Protein AF-A0A3M7M7K0-F1 (afdb_monomer_lite)

Sequence (323 aa):
MNGPATVTSNPQLGWGTDKNYADLLAGLVNKTGDDVTWTEGSSSTSDGGFMNGTGFETANVANTPLPNMDGRYAIDVRIGRLPTHVGTFRGKRLYNRIYNMLKDCCIAKHDPSIPGYCEKTRPECKKQCDLENVVYSNGHTTYRSDSVTSLYVHYSYFNDQFYPGIQDLGFQMVAKIYQAMADSDENCFYWDFPGTRRTYICYVASRVEIAFATNGGPIAGVLNVELIWNKKTMPNTWNCEKTQASIDGMMWGNRYRFAEVMRWPKDKILPFTFCTDPPCFQQRLKIEEPWYEGKGCKRLDWPNGCGPNSESYNPGYNCPPVA

Foldseek 3Di:
DDDDDDDDDDDDPDPDPDDDPVVVVVVLCVLLDPDPPPDPPPPDDDDDDDDPDPDDDPPCPDPDDDPPDPAFFEKEKEFEPDKDWQAQQARPRQLVQQLVCLCVPQQQPPDPVFRRWEAPVDPSQPGKDWPAQRWDDPVPLAIDRRKIKIKHWHTWHAQCVLQPCVSSVQSSLVSVLQNLQFSDPLLWDWDDRHPDDTGIIGMGGQKIKIWTGQPDFFTRIMTIMGIHIPDDDDPPSGDQVVSQLSSQVVVLVCLVVVCVRVVDDSLRHAYAYDYDHPQQSVFPHDRRDHGDGGPPDDDDPWHVQQDPPRPDPDVSTRGDPDD

Radius of gyration: 23.28 Å; chains: 1; bounding box: 52×43×102 Å

Secondary structure (DSSP, 8-state):
---PPPP---------S---HHHHHHHHHHHS-S------------------------------PPTT--S-EEEEEEEESSEEE-TT--HHHHHHHHHHHHHHTTTTTS-SSSTT-EETTSGGGG--EEEEEEEEE-SSS-EEEEEEEEEEEEEEEE-TTTSTTHHHHHHHHHHHHHHHHHHSTTSEEEE--TTS--EEEEEEESEEEEEE-SSSSS--EEEEEEEEESS-PPTTS--HHHHHHHHHHHHHHTHHHHHHHHT--GGGEEEEEEEE-GGGG-----TTSPP-PPTT----SS-TT-STT-S---TTS-PPPP-

Structure (mmCIF, N/CA/C/O backbone):
data_AF-A0A3M7M7K0-F1
#
_entry.id   AF-A0A3M7M7K0-F1
#
loop_
_atom_site.group_PDB
_atom_site.id
_atom_site.type_symbol
_atom_site.label_atom_id
_atom_site.label_alt_id
_atom_site.label_comp_id
_atom_site.label_asym_id
_atom_site.label_entity_id
_atom_site.label_seq_id
_atom_site.pdbx_PDB_ins_code
_atom_site.Cartn_x
_atom_site.Cartn_y
_atom_site.Cartn_z
_atom_site.occupancy
_atom_site.B_iso_or_equiv
_atom_site.auth_seq_id
_atom_site.auth_comp_id
_atom_site.auth_asym_id
_atom_site.auth_atom_id
_atom_site.pdbx_PDB_model_num
ATOM 1 N N . MET A 1 1 ? -24.675 -12.323 -62.269 1.00 34.03 1 MET A N 1
ATOM 2 C CA . MET A 1 1 ? -24.572 -13.727 -61.816 1.00 34.03 1 MET A CA 1
ATOM 3 C C . MET A 1 1 ? -23.672 -13.714 -60.588 1.00 34.03 1 MET A C 1
ATOM 5 O O . MET A 1 1 ? -22.514 -13.358 -60.727 1.00 34.03 1 MET A O 1
ATOM 9 N N . ASN A 1 2 ? -24.292 -13.605 -59.407 1.00 31.25 2 ASN A N 1
ATOM 10 C CA . ASN A 1 2 ? -24.474 -14.682 -58.407 1.00 31.25 2 ASN A CA 1
ATOM 11 C C . ASN A 1 2 ? -23.139 -15.018 -57.724 1.00 31.25 2 ASN A C 1
ATOM 13 O O . ASN A 1 2 ? -22.253 -15.523 -58.392 1.00 31.25 2 ASN A O 1
ATOM 17 N N . GLY A 1 3 ? -22.904 -14.801 -56.432 1.00 30.05 3 GLY A N 1
ATOM 18 C CA . GLY A 1 3 ? -23.730 -14.404 -55.288 1.00 30.05 3 GLY A CA 1
ATOM 19 C C . GLY A 1 3 ? -22.848 -14.498 -54.019 1.00 30.05 3 GLY A C 1
ATOM 20 O O . GLY A 1 3 ? -21.723 -14.992 -54.111 1.00 30.05 3 GLY A O 1
ATOM 21 N N . PRO A 1 4 ? -23.302 -13.999 -52.858 1.00 32.78 4 PRO A N 1
ATOM 22 C CA . PRO A 1 4 ? -22.493 -13.886 -51.643 1.00 32.78 4 PRO A CA 1
ATOM 23 C C . PRO A 1 4 ? -22.404 -15.220 -50.888 1.00 32.78 4 PRO A C 1
ATOM 25 O O . PRO A 1 4 ? -23.372 -15.980 -50.847 1.00 32.78 4 PRO A O 1
ATOM 28 N N . ALA A 1 5 ? -21.262 -15.488 -50.250 1.00 30.89 5 ALA A N 1
ATOM 29 C CA . ALA A 1 5 ? -21.116 -16.640 -49.366 1.00 30.89 5 ALA A CA 1
ATOM 30 C C . ALA A 1 5 ? -21.802 -16.375 -48.019 1.00 30.89 5 ALA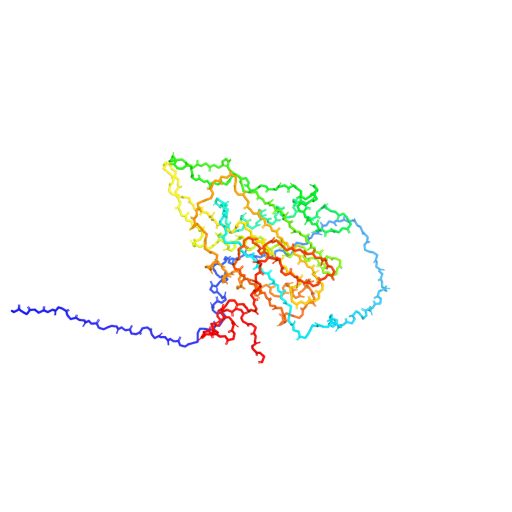 A C 1
ATOM 32 O O . ALA A 1 5 ? -21.613 -15.344 -47.374 1.00 30.89 5 ALA A O 1
ATOM 33 N N . THR A 1 6 ? -22.645 -17.333 -47.664 1.00 27.89 6 THR A N 1
ATOM 34 C CA . THR A 1 6 ? -23.621 -17.336 -46.584 1.00 27.89 6 THR A CA 1
ATOM 35 C C . THR A 1 6 ? -22.989 -17.679 -45.237 1.00 27.89 6 THR A C 1
ATOM 37 O O . THR A 1 6 ? -22.031 -18.441 -45.142 1.00 27.89 6 THR A O 1
ATOM 40 N N . VAL A 1 7 ? -23.606 -17.122 -44.198 1.00 24.91 7 VAL A N 1
ATOM 41 C CA . VAL A 1 7 ? -23.485 -17.462 -42.780 1.00 24.91 7 VAL A CA 1
ATOM 42 C C . VAL A 1 7 ? -23.742 -18.954 -42.545 1.00 24.91 7 VAL A C 1
ATOM 44 O O . VAL A 1 7 ? -24.750 -19.482 -43.009 1.00 24.91 7 VAL A O 1
ATOM 47 N N . THR A 1 8 ? -22.916 -19.590 -41.714 1.00 26.80 8 THR A N 1
ATOM 48 C CA . THR A 1 8 ? -23.339 -20.747 -40.915 1.00 26.80 8 THR A CA 1
ATOM 49 C C . THR A 1 8 ? -23.161 -20.443 -39.435 1.00 26.80 8 THR A C 1
ATOM 51 O O . THR A 1 8 ? -22.129 -19.953 -38.984 1.00 26.80 8 THR A O 1
ATOM 54 N N . SER A 1 9 ? -24.245 -20.697 -38.721 1.00 26.30 9 SER A N 1
ATOM 55 C CA . SER A 1 9 ? -24.565 -20.390 -37.338 1.00 26.30 9 SER A CA 1
ATOM 56 C C . SER A 1 9 ? -23.694 -21.089 -36.290 1.00 26.30 9 SER A C 1
ATOM 58 O O . SER A 1 9 ? -23.444 -22.288 -36.364 1.00 26.30 9 SER A O 1
ATOM 60 N N . ASN A 1 10 ? -23.342 -20.303 -35.274 1.00 26.97 10 ASN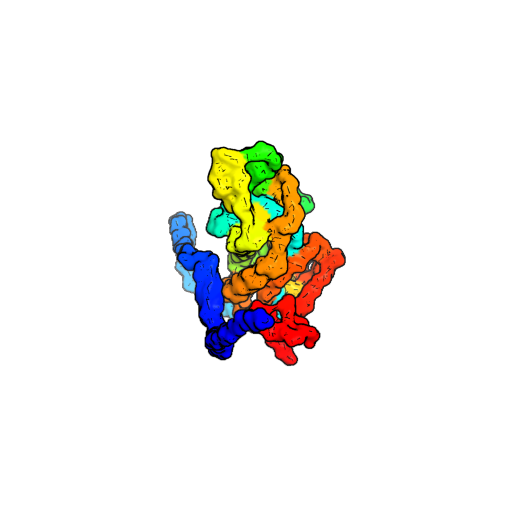 A N 1
ATOM 61 C CA . ASN A 1 10 ? -23.263 -20.604 -33.840 1.00 26.97 10 ASN A CA 1
ATOM 62 C C . ASN A 1 10 ? -23.658 -22.032 -33.388 1.00 26.97 10 ASN A C 1
ATOM 64 O O . ASN A 1 10 ? -24.792 -22.450 -33.629 1.00 26.97 10 ASN A O 1
ATOM 68 N N . PRO A 1 11 ? -22.851 -22.676 -32.532 1.00 26.55 11 PRO A N 1
ATOM 69 C CA . PRO A 1 11 ? -23.356 -23.381 -31.373 1.00 26.55 11 PRO A CA 1
ATOM 70 C C . PRO A 1 11 ? -23.199 -22.479 -30.146 1.00 26.55 11 PRO A C 1
ATOM 72 O O . PRO A 1 11 ? -22.096 -22.140 -29.720 1.00 26.55 11 PRO A O 1
ATOM 75 N N . GLN A 1 12 ? -24.348 -22.105 -29.589 1.00 26.09 12 GLN A N 1
ATOM 76 C CA . GLN A 1 12 ? -24.491 -21.574 -28.242 1.00 26.09 12 GLN A CA 1
ATOM 77 C C . GLN A 1 12 ? -23.603 -22.360 -27.263 1.00 26.09 12 GLN A C 1
ATOM 79 O O . GLN A 1 12 ? -23.906 -23.504 -26.930 1.00 26.09 12 GLN A O 1
ATOM 84 N N . LEU A 1 13 ? -22.548 -21.734 -26.741 1.00 26.47 13 LEU A N 1
ATOM 85 C CA . LEU A 1 13 ? -22.062 -22.077 -25.409 1.00 26.47 13 LEU A CA 1
ATOM 86 C C . LEU A 1 13 ? -22.909 -21.272 -24.439 1.00 26.47 13 LEU A C 1
ATOM 88 O O . LEU A 1 13 ? -22.737 -20.065 -24.260 1.00 26.47 13 LEU A O 1
ATOM 92 N N . GLY A 1 14 ? -23.924 -21.975 -23.941 1.00 23.70 14 GLY A N 1
ATOM 93 C CA . GLY A 1 14 ? -24.926 -21.472 -23.031 1.00 23.70 14 GLY A CA 1
ATOM 94 C C . GLY A 1 14 ? -24.297 -20.715 -21.874 1.00 23.70 14 GLY A C 1
ATOM 95 O O . GLY A 1 14 ? -23.329 -21.148 -21.247 1.00 23.70 14 GLY A O 1
ATOM 96 N N . TRP A 1 15 ? -24.913 -19.578 -21.590 1.00 27.17 15 TRP A N 1
ATOM 97 C CA . TRP A 1 15 ? -24.848 -18.933 -20.298 1.00 27.17 15 TRP A CA 1
ATOM 98 C C . TRP A 1 15 ? -25.536 -19.874 -19.309 1.00 27.17 15 TRP A C 1
ATOM 100 O O . TRP A 1 15 ? -26.741 -19.808 -19.089 1.00 27.17 15 TRP A O 1
ATOM 110 N N . GLY A 1 16 ? -24.756 -20.832 -18.814 1.00 24.31 16 GLY A N 1
ATOM 111 C CA . GLY A 1 16 ? -25.108 -21.671 -17.686 1.00 24.31 16 GLY A CA 1
ATOM 112 C C . GLY A 1 16 ? -25.031 -20.832 -16.422 1.00 24.31 16 GLY A C 1
ATOM 113 O O . GLY A 1 16 ? -23.965 -20.345 -16.046 1.00 24.31 16 GLY A O 1
ATOM 114 N N . THR A 1 17 ? -26.201 -20.651 -15.832 1.00 31.12 17 THR A N 1
ATOM 115 C CA . THR A 1 17 ? -26.471 -20.277 -14.448 1.00 31.12 17 THR A CA 1
ATOM 116 C C . THR A 1 17 ? -25.525 -20.957 -13.451 1.00 31.12 17 THR A C 1
ATOM 118 O O . THR A 1 17 ? -25.124 -22.104 -13.639 1.00 31.12 17 THR A O 1
ATOM 121 N N . ASP A 1 18 ? -25.217 -20.226 -12.378 1.00 33.12 18 ASP A N 1
ATOM 122 C CA . ASP A 1 18 ? -24.610 -20.696 -11.127 1.00 33.12 18 ASP A CA 1
ATOM 123 C C . ASP A 1 18 ? -23.151 -21.174 -11.193 1.00 33.12 18 ASP A C 1
ATOM 125 O O . ASP A 1 18 ? -22.826 -22.335 -10.951 1.00 33.12 18 ASP A O 1
ATOM 129 N N . LYS A 1 19 ? -22.220 -20.231 -11.401 1.00 31.34 19 LYS A N 1
ATOM 130 C CA . LYS A 1 19 ? -20.852 -20.411 -10.893 1.00 31.34 19 LYS A CA 1
ATOM 131 C C . LYS A 1 19 ? -20.816 -20.019 -9.422 1.00 31.34 19 LYS A C 1
ATOM 133 O O . LYS A 1 19 ? -20.955 -18.851 -9.066 1.00 31.34 19 LYS A O 1
ATOM 138 N N . ASN A 1 20 ? -20.658 -21.036 -8.587 1.00 33.31 20 ASN A N 1
ATOM 139 C CA . ASN A 1 20 ? -20.575 -20.952 -7.141 1.00 33.31 20 ASN A CA 1
ATOM 140 C C . ASN A 1 20 ? -19.419 -20.016 -6.734 1.00 33.31 20 ASN A C 1
ATOM 142 O O . ASN A 1 20 ? -18.323 -20.093 -7.287 1.00 33.31 20 ASN A O 1
ATOM 146 N N . TYR A 1 21 ? -19.645 -19.142 -5.752 1.00 33.06 21 TYR A N 1
ATOM 147 C CA . TYR A 1 21 ? -18.664 -18.178 -5.221 1.00 33.06 21 TYR A CA 1
ATOM 148 C C . TYR A 1 21 ? -17.324 -18.840 -4.815 1.00 33.06 21 TYR A C 1
ATOM 150 O O . TYR A 1 21 ? -16.263 -18.219 -4.878 1.00 33.06 21 TYR A O 1
ATOM 158 N N . ALA A 1 22 ? -17.362 -20.134 -4.479 1.00 33.12 22 ALA A N 1
ATOM 159 C CA . ALA A 1 22 ? -16.192 -20.967 -4.214 1.00 33.12 22 ALA A CA 1
ATOM 160 C C . ALA A 1 22 ? -15.239 -21.116 -5.420 1.00 33.12 22 ALA A C 1
ATOM 162 O O . ALA A 1 22 ? -14.028 -21.087 -5.222 1.00 33.12 22 ALA A O 1
ATOM 163 N N . ASP A 1 23 ? -15.743 -21.192 -6.656 1.00 34.41 23 ASP A N 1
ATOM 164 C CA . ASP A 1 23 ? -14.908 -21.355 -7.860 1.00 34.41 23 ASP A CA 1
ATOM 165 C C . ASP A 1 23 ? -14.211 -20.049 -8.259 1.00 34.41 23 ASP A C 1
ATOM 167 O O . ASP A 1 23 ? -13.109 -20.053 -8.810 1.00 34.41 23 ASP A O 1
ATOM 171 N N . LEU A 1 24 ? -14.833 -18.910 -7.942 1.00 32.84 24 LEU A N 1
ATOM 172 C CA . LEU A 1 24 ? -14.263 -17.582 -8.170 1.00 32.84 24 LEU A CA 1
ATOM 173 C C . LEU A 1 24 ? -13.151 -17.291 -7.149 1.00 32.84 24 LEU A C 1
ATOM 175 O O . LEU A 1 24 ? -12.087 -16.801 -7.525 1.00 32.84 24 LEU A O 1
ATOM 179 N N . LEU A 1 25 ? -13.348 -17.697 -5.887 1.00 33.44 25 LEU A N 1
ATOM 180 C CA . LEU A 1 25 ? -12.294 -17.705 -4.870 1.00 33.44 25 LEU A CA 1
ATOM 181 C C . LEU A 1 25 ? -11.164 -18.683 -5.221 1.00 33.44 25 LEU A C 1
ATOM 183 O O . LEU A 1 25 ? -10.004 -18.300 -5.130 1.00 33.44 25 LEU A O 1
ATOM 187 N N . ALA A 1 26 ? -11.470 -19.895 -5.692 1.00 32.97 26 ALA A N 1
ATOM 188 C CA . ALA A 1 26 ? -10.462 -20.868 -6.122 1.00 32.97 26 ALA A CA 1
ATOM 189 C C . ALA A 1 26 ? -9.662 -20.388 -7.349 1.00 32.97 26 ALA A C 1
ATOM 191 O O . ALA A 1 26 ? -8.466 -20.659 -7.461 1.00 32.97 26 ALA A O 1
ATOM 192 N N . GLY A 1 27 ? -10.287 -19.631 -8.257 1.00 30.98 27 GLY A N 1
ATOM 193 C CA . GLY A 1 27 ? -9.612 -18.999 -9.394 1.00 30.98 27 GLY A CA 1
ATOM 194 C C . GLY A 1 27 ? -8.711 -17.818 -9.008 1.00 30.98 27 GLY A C 1
ATOM 195 O O . GLY A 1 27 ? -7.678 -17.607 -9.644 1.00 30.98 27 GLY A O 1
ATOM 196 N N . LEU A 1 28 ? -9.069 -17.066 -7.959 1.00 29.75 28 LEU A N 1
ATOM 197 C CA . LEU A 1 28 ? -8.243 -15.988 -7.399 1.00 29.75 28 LEU A CA 1
ATOM 198 C C . LEU A 1 28 ? -7.068 -16.533 -6.581 1.00 29.75 28 LEU A C 1
ATOM 200 O O . LEU A 1 28 ? -5.950 -16.062 -6.764 1.00 29.75 28 LEU A O 1
ATOM 204 N N . VAL A 1 29 ? -7.302 -17.567 -5.770 1.00 31.73 29 VAL A N 1
ATOM 205 C CA . VAL A 1 29 ? -6.276 -18.296 -5.005 1.00 31.73 29 VAL A CA 1
ATOM 206 C C . VAL A 1 29 ? -5.208 -18.879 -5.946 1.00 31.73 29 VAL A C 1
ATOM 208 O O . VAL A 1 29 ? -4.021 -18.596 -5.769 1.00 31.73 29 VAL A O 1
ATOM 211 N N . ASN A 1 30 ? -5.625 -19.508 -7.054 1.00 30.91 30 ASN A N 1
ATOM 212 C CA . ASN A 1 30 ? -4.712 -20.022 -8.085 1.00 30.91 30 ASN A CA 1
ATOM 213 C C . ASN A 1 30 ? -3.924 -18.932 -8.843 1.00 30.91 30 ASN A C 1
ATOM 215 O O . ASN A 1 30 ? -2.820 -19.197 -9.318 1.00 30.91 30 ASN A O 1
ATOM 219 N N . LYS A 1 31 ? -4.451 -17.703 -8.975 1.00 31.73 31 LYS A N 1
ATOM 220 C CA . LYS A 1 31 ? -3.731 -16.581 -9.617 1.00 31.73 31 LYS A CA 1
ATOM 221 C C . LYS A 1 31 ? -2.790 -15.839 -8.670 1.00 31.73 31 LYS A C 1
ATOM 223 O O . LYS A 1 31 ? -1.818 -15.253 -9.136 1.00 31.73 31 LYS A O 1
ATOM 228 N N . THR A 1 32 ? -3.034 -15.896 -7.362 1.00 33.91 32 THR A N 1
ATOM 229 C CA . THR A 1 32 ? -2.140 -15.328 -6.338 1.00 33.91 32 THR A CA 1
ATOM 230 C C . THR A 1 32 ? -0.996 -16.255 -5.918 1.00 33.91 32 THR A C 1
ATOM 232 O O . THR A 1 32 ? -0.203 -15.879 -5.057 1.00 33.91 32 THR A O 1
ATOM 235 N N . GLY A 1 33 ? -0.866 -17.423 -6.554 1.00 30.52 33 GLY A N 1
ATOM 236 C CA . GLY A 1 33 ? 0.154 -18.411 -6.230 1.00 30.52 33 GLY A CA 1
ATOM 237 C C . GLY A 1 33 ? -0.165 -19.127 -4.921 1.00 30.52 33 GLY A C 1
ATOM 238 O O . GLY A 1 33 ? 0.119 -18.623 -3.833 1.00 30.52 33 GLY A O 1
ATOM 239 N N . ASP A 1 34 ? -0.719 -20.329 -5.042 1.00 33.28 34 ASP A N 1
ATOM 240 C CA . ASP A 1 34 ? -0.741 -21.314 -3.965 1.00 33.28 34 ASP A CA 1
ATOM 241 C C . ASP A 1 34 ? 0.696 -21.712 -3.601 1.00 33.28 34 ASP A C 1
ATOM 243 O O . ASP A 1 34 ? 1.358 -22.452 -4.321 1.00 33.28 34 ASP A O 1
ATOM 247 N N . ASP A 1 35 ? 1.218 -21.064 -2.559 1.00 32.66 35 ASP A N 1
ATOM 248 C CA . ASP A 1 35 ? 1.940 -21.643 -1.413 1.00 32.66 35 ASP A CA 1
ATOM 249 C C . ASP A 1 35 ? 2.599 -20.497 -0.626 1.00 32.66 35 ASP A C 1
ATOM 251 O O . ASP A 1 35 ? 3.818 -20.289 -0.595 1.00 32.66 35 ASP A O 1
ATOM 255 N N . VAL A 1 36 ? 1.767 -19.712 0.062 1.00 34.69 36 VAL A N 1
ATOM 256 C CA . VAL A 1 36 ? 2.203 -19.103 1.322 1.00 34.69 36 VAL A CA 1
ATOM 257 C C . VAL A 1 36 ? 1.745 -20.047 2.422 1.00 34.69 36 VAL A C 1
ATOM 259 O O . VAL A 1 36 ? 0.765 -19.792 3.118 1.00 34.69 36 VAL A O 1
ATOM 262 N N . THR A 1 37 ? 2.459 -21.162 2.576 1.00 27.44 37 THR A N 1
ATOM 263 C CA . THR A 1 37 ? 2.486 -21.864 3.856 1.00 27.44 37 THR A CA 1
ATOM 264 C C . THR A 1 37 ? 3.019 -20.872 4.880 1.00 27.44 37 THR A C 1
ATOM 266 O O . THR A 1 37 ? 4.202 -20.518 4.878 1.00 27.44 37 THR A O 1
ATOM 269 N N . TRP A 1 38 ? 2.124 -20.368 5.721 1.00 32.44 38 TRP A N 1
ATOM 270 C CA . TRP A 1 38 ? 2.493 -19.677 6.940 1.00 32.44 38 TRP A CA 1
ATOM 271 C C . TRP A 1 38 ? 3.171 -20.712 7.832 1.00 32.44 38 TRP A C 1
ATOM 273 O O . TRP A 1 38 ? 2.505 -21.495 8.497 1.00 32.44 38 TRP A O 1
ATOM 283 N N . THR A 1 39 ? 4.501 -20.776 7.813 1.00 24.95 39 THR A N 1
ATOM 284 C CA . THR A 1 39 ? 5.214 -21.403 8.923 1.00 24.95 39 THR A CA 1
ATOM 285 C C . THR A 1 39 ? 4.915 -20.562 10.150 1.00 24.95 39 THR A C 1
ATOM 287 O O . THR A 1 39 ? 5.354 -19.411 10.222 1.00 24.95 39 THR A O 1
ATOM 290 N N . GLU A 1 40 ? 4.145 -21.126 11.080 1.00 29.19 40 GLU A N 1
ATOM 291 C CA . GLU A 1 40 ? 4.132 -20.708 12.475 1.00 29.19 40 GLU A CA 1
ATOM 292 C C . GLU A 1 40 ? 5.592 -20.635 12.923 1.00 29.19 40 GLU A C 1
ATOM 294 O O . GLU A 1 40 ? 6.271 -21.644 13.106 1.00 29.19 40 GLU A O 1
ATOM 299 N N . GLY A 1 41 ? 6.129 -19.419 12.974 1.00 24.73 41 GLY A N 1
ATOM 300 C CA . GLY A 1 41 ? 7.460 -19.183 13.489 1.00 24.73 41 GLY A CA 1
ATOM 301 C C . GLY A 1 41 ? 7.417 -19.413 14.987 1.00 24.73 41 GLY A C 1
ATOM 302 O O . GLY A 1 41 ? 7.167 -18.479 15.741 1.00 24.73 41 GLY A O 1
ATOM 303 N N . SER A 1 42 ? 7.669 -20.647 15.415 1.00 27.55 42 SER A N 1
ATOM 304 C CA . SER A 1 42 ? 8.115 -20.947 16.766 1.00 27.55 42 SER A CA 1
ATOM 305 C C . SER A 1 42 ? 9.456 -20.243 16.974 1.00 27.55 42 SER A C 1
ATOM 307 O O . SER A 1 42 ? 10.518 -20.789 16.669 1.00 27.55 42 SER A O 1
ATOM 309 N N . SER A 1 43 ? 9.428 -18.998 17.447 1.00 28.14 43 SER A N 1
ATOM 310 C CA . SER A 1 43 ? 10.622 -18.335 17.954 1.00 28.14 43 SER A CA 1
ATOM 311 C C . SER A 1 43 ? 10.960 -18.948 19.311 1.00 28.14 43 SER A C 1
ATOM 313 O O . SER A 1 43 ? 10.575 -18.439 20.362 1.00 28.14 43 SER A O 1
ATOM 315 N N . SER A 1 44 ? 11.670 -20.074 19.280 1.00 26.92 44 SER A N 1
ATOM 316 C CA . SER A 1 44 ? 12.482 -20.511 20.403 1.00 26.92 44 SER A CA 1
ATOM 317 C C . SER A 1 44 ? 13.681 -19.568 20.504 1.00 26.92 44 SER A C 1
ATOM 319 O O . SER A 1 44 ? 14.659 -19.705 19.770 1.00 26.92 44 SER A O 1
ATOM 321 N N . THR A 1 45 ? 13.614 -18.617 21.424 1.00 27.09 45 THR A N 1
ATOM 322 C CA . THR A 1 45 ? 14.816 -18.114 22.087 1.00 27.09 45 THR A CA 1
ATOM 323 C C . THR A 1 45 ? 14.635 -18.339 23.573 1.00 27.09 45 THR A C 1
ATOM 325 O O . THR A 1 45 ? 13.663 -17.892 24.179 1.00 27.09 45 THR A O 1
ATOM 328 N N . SER A 1 46 ? 15.553 -19.146 24.081 1.00 27.56 46 SER A N 1
ATOM 329 C CA . SER A 1 46 ? 15.731 -19.606 25.443 1.00 27.56 46 SER A CA 1
ATOM 330 C C . SER A 1 46 ? 15.993 -18.466 26.426 1.00 27.56 46 SER A C 1
ATOM 332 O O . SER A 1 46 ? 16.540 -17.427 26.065 1.00 27.56 46 SER A O 1
ATOM 334 N N . ASP A 1 47 ? 15.665 -18.772 27.680 1.00 26.98 47 ASP A N 1
ATOM 335 C CA . ASP A 1 47 ? 16.081 -18.116 28.920 1.00 26.98 47 ASP A CA 1
ATOM 336 C C . ASP A 1 47 ? 15.368 -16.814 29.302 1.00 26.98 47 ASP A C 1
ATOM 338 O O . ASP A 1 47 ? 15.756 -15.704 28.949 1.00 26.98 47 ASP A O 1
ATOM 342 N N . GLY A 1 48 ? 14.333 -16.982 30.135 1.00 24.45 48 GLY A N 1
ATOM 343 C CA . GLY A 1 48 ? 13.678 -15.876 30.830 1.00 24.45 48 GLY A CA 1
ATOM 344 C C . GLY A 1 48 ? 12.412 -16.227 31.617 1.00 24.45 48 GLY A C 1
ATOM 345 O O . GLY A 1 48 ? 11.455 -15.473 31.548 1.00 24.45 48 GLY A O 1
ATOM 346 N N . GLY A 1 49 ? 12.382 -17.365 32.322 1.00 24.83 49 GLY A N 1
ATOM 347 C CA . GLY A 1 49 ? 11.496 -17.639 33.470 1.00 24.83 49 GLY A CA 1
ATOM 348 C C . GLY A 1 49 ? 10.007 -17.275 33.363 1.00 24.83 49 GLY A C 1
ATOM 349 O O . GLY A 1 49 ? 9.577 -16.261 33.907 1.00 24.83 49 GLY A O 1
ATOM 350 N N . PHE A 1 50 ? 9.186 -18.176 32.816 1.00 25.42 50 PHE A N 1
ATOM 351 C CA . PHE A 1 50 ? 7.752 -18.176 33.120 1.00 25.42 50 PHE A CA 1
ATOM 352 C C . PHE A 1 50 ? 7.547 -18.661 34.557 1.00 25.42 50 PHE A C 1
ATOM 354 O O . PHE A 1 50 ? 7.676 -19.850 34.856 1.00 25.42 50 PHE A O 1
ATOM 361 N N . MET A 1 51 ? 7.234 -17.726 35.457 1.00 27.19 51 MET A N 1
ATOM 362 C CA . MET A 1 51 ? 6.662 -18.069 36.750 1.00 27.19 51 MET A CA 1
ATOM 363 C C . MET A 1 51 ? 5.315 -18.753 36.534 1.00 27.19 51 MET A C 1
ATOM 365 O O . MET A 1 51 ? 4.398 -18.215 35.915 1.00 27.19 51 MET A O 1
ATOM 369 N N . ASN A 1 52 ? 5.226 -19.956 37.084 1.00 31.88 52 ASN A N 1
ATOM 370 C CA . ASN A 1 52 ? 4.014 -20.733 37.228 1.00 31.88 52 ASN A CA 1
ATOM 371 C C . ASN A 1 52 ? 3.142 -20.043 38.295 1.00 31.88 52 ASN A C 1
ATOM 373 O O . ASN A 1 52 ? 3.277 -20.304 39.488 1.00 31.88 52 ASN A O 1
ATOM 377 N N . GLY A 1 53 ? 2.337 -19.072 37.867 1.00 29.02 53 GLY A N 1
ATOM 378 C CA . GLY A 1 53 ? 1.423 -18.307 38.709 1.00 29.02 53 GLY A CA 1
ATOM 379 C C . GLY A 1 53 ? -0.018 -18.702 38.424 1.00 29.02 53 GLY A C 1
ATOM 380 O O . GLY A 1 53 ? -0.700 -18.067 37.625 1.00 29.02 53 GLY A O 1
ATOM 381 N N . THR A 1 54 ? -0.488 -19.758 39.081 1.00 33.38 54 THR A N 1
ATOM 382 C CA . THR A 1 54 ? -1.916 -20.036 39.246 1.00 33.38 54 THR A CA 1
ATOM 383 C C . THR A 1 54 ? -2.541 -18.889 40.038 1.00 33.38 54 THR A C 1
ATOM 385 O O . THR A 1 54 ? -2.422 -18.844 41.261 1.00 33.38 54 THR A O 1
ATOM 388 N N . GLY A 1 55 ? -3.158 -17.940 39.340 1.00 31.42 55 GLY A N 1
ATOM 389 C CA . GLY A 1 55 ? -3.804 -16.792 39.969 1.00 31.42 55 GLY A CA 1
ATOM 390 C C . GLY A 1 55 ? -3.722 -15.542 39.110 1.00 31.42 55 GLY A C 1
ATOM 391 O O . GLY A 1 55 ? -3.030 -14.595 39.462 1.00 31.42 55 GLY A O 1
ATOM 392 N N . PHE A 1 56 ? -4.443 -15.525 37.992 1.00 30.30 56 PHE A N 1
ATOM 393 C CA . PHE A 1 56 ? -4.928 -14.264 37.452 1.00 30.30 56 PHE A CA 1
ATOM 394 C C . PHE A 1 56 ? -6.415 -14.437 37.209 1.00 30.30 56 PHE A C 1
ATOM 396 O O . PHE A 1 56 ? -6.844 -15.259 36.399 1.00 30.30 56 PHE A O 1
ATOM 403 N N . GLU A 1 57 ? -7.178 -13.732 38.035 1.00 28.59 57 GLU A N 1
ATOM 404 C CA . GLU A 1 57 ? -8.617 -13.618 37.947 1.00 28.59 57 GLU A CA 1
ATOM 405 C C . GLU A 1 57 ? -9.007 -13.382 36.491 1.00 28.59 57 GLU A C 1
ATOM 407 O O . GLU A 1 57 ? -8.438 -12.537 35.796 1.00 28.59 57 GLU A O 1
ATOM 412 N N . THR A 1 58 ? -9.995 -14.144 36.036 1.00 31.98 58 THR A N 1
ATOM 413 C CA . THR A 1 58 ? -10.843 -13.790 34.908 1.00 31.98 58 THR A CA 1
ATOM 414 C C . THR A 1 58 ? -11.432 -12.412 35.185 1.00 31.98 58 THR A C 1
ATOM 416 O O . THR A 1 58 ? -12.545 -12.283 35.696 1.00 31.98 58 THR A O 1
ATOM 419 N N . ALA A 1 59 ? -10.672 -11.366 34.868 1.00 31.97 59 ALA A N 1
ATOM 420 C CA . ALA A 1 59 ? -11.222 -10.061 34.615 1.00 31.97 59 ALA A CA 1
ATOM 421 C C . ALA A 1 59 ? -12.172 -10.279 33.443 1.00 31.97 59 ALA A C 1
ATOM 423 O O . ALA A 1 59 ? -11.754 -10.447 32.297 1.00 31.97 59 ALA A O 1
ATOM 424 N N . ASN A 1 60 ? -13.459 -10.358 33.774 1.00 30.23 60 ASN A N 1
ATOM 425 C CA . ASN A 1 60 ? -14.558 -10.093 32.872 1.00 30.23 60 ASN A CA 1
ATOM 426 C C . ASN A 1 60 ? -14.320 -8.698 32.279 1.00 30.23 60 ASN A C 1
ATOM 428 O O . ASN A 1 60 ? -14.908 -7.713 32.719 1.00 30.23 60 ASN A O 1
ATOM 432 N N . VAL A 1 61 ? -13.419 -8.596 31.299 1.00 36.12 61 VAL A N 1
ATOM 433 C CA . VAL A 1 61 ? -13.422 -7.495 30.351 1.00 36.12 61 VAL A CA 1
ATOM 434 C C . VAL A 1 61 ? -14.696 -7.736 29.579 1.00 36.12 61 VAL A C 1
ATOM 436 O O . VAL A 1 61 ? -14.776 -8.619 28.727 1.00 36.12 61 VAL A O 1
ATOM 439 N N . ALA A 1 62 ? -15.738 -7.050 30.032 1.00 34.34 62 ALA A N 1
ATOM 440 C CA . ALA A 1 62 ? -17.043 -7.104 29.440 1.00 34.34 62 ALA A CA 1
ATOM 441 C C . ALA A 1 62 ? -16.886 -7.019 27.918 1.00 34.34 62 ALA A C 1
ATOM 443 O O . ALA A 1 62 ? -16.200 -6.137 27.398 1.00 34.34 62 ALA A O 1
ATOM 444 N N . ASN A 1 63 ? -17.565 -7.925 27.215 1.00 37.69 63 ASN A N 1
ATOM 445 C CA . ASN A 1 63 ? -17.964 -7.765 25.820 1.00 37.69 63 ASN A CA 1
ATOM 446 C C . ASN A 1 63 ? -18.912 -6.557 25.687 1.00 37.69 63 ASN A C 1
ATOM 448 O O . ASN A 1 63 ? -19.999 -6.676 25.134 1.00 37.69 63 ASN A O 1
ATOM 452 N N . THR A 1 64 ? -18.571 -5.411 26.270 1.00 32.41 64 THR A N 1
ATOM 453 C CA . THR A 1 64 ? -19.255 -4.152 26.040 1.00 32.41 64 THR A CA 1
ATOM 454 C C . THR A 1 64 ? -18.723 -3.628 24.718 1.00 32.41 64 THR A C 1
ATOM 456 O O . THR A 1 64 ? -17.538 -3.287 24.644 1.00 32.41 64 THR A O 1
ATOM 459 N N . PRO A 1 65 ? -19.562 -3.579 23.666 1.00 35.84 65 PRO A N 1
ATOM 460 C CA . PRO A 1 65 ? -19.245 -2.808 22.478 1.00 35.84 65 PRO A CA 1
ATOM 461 C C . PRO A 1 65 ? -18.832 -1.409 22.931 1.00 35.84 65 PRO A C 1
ATOM 463 O O . PRO A 1 65 ? -19.429 -0.866 23.866 1.00 35.84 65 PRO A O 1
ATOM 466 N N . LEU A 1 66 ? -17.808 -0.835 22.298 1.00 38.12 66 LEU A N 1
ATOM 467 C CA . LEU A 1 66 ? -17.481 0.575 22.495 1.00 38.12 66 LEU A CA 1
ATOM 468 C C . LEU A 1 66 ? -18.790 1.390 22.396 1.00 38.12 66 LEU A C 1
ATOM 470 O O . LEU A 1 66 ? -19.542 1.184 21.435 1.00 38.12 66 LEU A O 1
ATOM 474 N N . PRO A 1 67 ? -19.108 2.253 23.380 1.00 29.02 67 PRO A N 1
ATOM 475 C CA . PRO A 1 67 ? -20.364 2.996 23.378 1.00 29.02 67 PRO A CA 1
ATOM 476 C C . PRO A 1 67 ? -20.479 3.804 22.075 1.00 29.02 67 PRO A C 1
ATOM 478 O O . PRO A 1 67 ? -19.521 4.478 21.703 1.00 29.02 67 PRO A O 1
ATOM 481 N N . ASN A 1 68 ? -21.635 3.732 21.398 1.00 33.34 68 ASN A N 1
ATOM 482 C CA . ASN A 1 68 ? -21.952 4.313 20.073 1.00 33.34 68 ASN A CA 1
ATOM 483 C C . ASN A 1 68 ? -21.461 3.573 18.807 1.00 33.34 68 ASN A C 1
ATOM 485 O O . ASN A 1 68 ? -21.149 4.221 17.809 1.00 33.34 68 ASN A O 1
ATOM 489 N N . MET A 1 69 ? -21.453 2.237 18.773 1.00 44.72 69 MET A N 1
ATOM 490 C CA . MET A 1 69 ? -21.240 1.490 17.518 1.00 44.72 69 MET A CA 1
ATOM 491 C C . MET A 1 69 ? -22.442 0.618 17.127 1.00 44.72 69 MET A C 1
ATOM 493 O O . MET A 1 69 ? -22.369 -0.606 17.175 1.00 44.72 69 MET A O 1
ATOM 497 N N . ASP A 1 70 ? -23.533 1.235 16.665 1.00 40.66 70 ASP A N 1
ATOM 498 C CA . ASP A 1 70 ? -24.661 0.509 16.044 1.00 40.66 70 ASP A CA 1
ATOM 499 C C . ASP A 1 70 ? -24.332 -0.071 14.647 1.00 40.66 70 ASP A C 1
ATOM 501 O O . ASP A 1 70 ? -25.175 -0.686 13.993 1.00 40.66 70 ASP A O 1
ATOM 505 N N . GLY A 1 71 ? -23.098 0.061 14.152 1.00 55.38 71 GLY A N 1
ATOM 506 C CA . GLY A 1 71 ? -22.748 -0.367 12.803 1.00 55.38 71 GLY A CA 1
ATOM 507 C C . GLY A 1 71 ? -21.259 -0.622 12.626 1.00 55.38 71 GLY A C 1
ATOM 508 O O . GLY A 1 71 ? -20.451 0.257 12.859 1.00 55.38 71 GLY A O 1
ATOM 509 N N . ARG A 1 72 ? -20.937 -1.853 12.217 1.00 64.31 72 ARG A N 1
ATOM 510 C CA . ARG A 1 72 ? -19.802 -2.319 11.391 1.00 64.31 72 ARG A CA 1
ATOM 511 C C . ARG A 1 72 ? -18.480 -1.523 11.426 1.00 64.31 72 ARG A C 1
ATOM 513 O O . ARG A 1 72 ? -18.454 -0.350 11.099 1.00 64.31 72 ARG A O 1
ATOM 520 N N . TYR A 1 73 ? -17.357 -2.209 11.630 1.00 74.38 73 TYR A N 1
ATOM 521 C CA . TYR A 1 73 ? -16.002 -1.646 11.633 1.00 74.38 73 TYR A CA 1
ATOM 522 C C . TYR A 1 73 ? -15.438 -1.480 10.218 1.00 74.38 73 TYR A C 1
ATOM 524 O O . TYR A 1 73 ? -15.199 -2.470 9.523 1.00 74.38 73 TYR A O 1
ATOM 532 N N . ALA A 1 74 ? -15.188 -0.242 9.804 1.00 81.62 74 ALA A N 1
ATOM 533 C CA . ALA A 1 74 ? -14.577 0.090 8.526 1.00 81.62 74 ALA A CA 1
ATOM 534 C C . ALA A 1 74 ? -13.052 0.053 8.606 1.00 81.62 74 ALA A C 1
ATOM 536 O O . ALA A 1 74 ? -12.454 0.696 9.471 1.00 81.62 74 ALA A O 1
ATOM 537 N N . ILE A 1 75 ? -12.439 -0.666 7.669 1.00 89.50 75 ILE A N 1
ATOM 538 C CA . ILE A 1 75 ? -10.997 -0.641 7.425 1.00 89.50 75 ILE A CA 1
ATOM 539 C C . ILE A 1 75 ? -10.789 0.022 6.070 1.00 89.50 75 ILE A C 1
ATOM 541 O O . ILE A 1 75 ? -11.052 -0.600 5.042 1.00 89.50 75 ILE A O 1
ATOM 545 N N . ASP A 1 76 ? -10.336 1.272 6.053 1.00 90.38 76 ASP A N 1
ATOM 546 C CA . ASP A 1 76 ? -10.115 1.985 4.794 1.00 90.38 76 ASP A CA 1
ATOM 547 C C . ASP A 1 76 ? -8.719 1.665 4.252 1.00 90.38 76 ASP A C 1
ATOM 549 O O . ASP A 1 76 ? -7.726 1.747 4.974 1.00 90.38 76 ASP A O 1
ATOM 553 N N . VAL A 1 77 ? -8.647 1.350 2.960 1.00 93.69 77 VAL A N 1
ATOM 554 C CA . VAL A 1 77 ? -7.427 1.209 2.168 1.00 93.69 77 VAL A CA 1
ATOM 555 C C . VAL A 1 77 ? -7.469 2.225 1.034 1.00 93.69 77 VAL A C 1
ATOM 557 O O . VAL A 1 77 ? -8.275 2.137 0.108 1.00 93.69 77 VAL A O 1
ATOM 560 N N . ARG A 1 78 ? -6.565 3.195 1.080 1.00 93.94 78 ARG A N 1
ATOM 561 C CA . ARG A 1 78 ? -6.454 4.258 0.082 1.00 93.94 78 ARG A CA 1
ATOM 562 C C . ARG A 1 78 ? -5.276 3.984 -0.816 1.00 93.94 78 ARG A C 1
ATOM 564 O O . ARG A 1 78 ? -4.155 3.815 -0.337 1.00 93.94 78 ARG A O 1
ATOM 571 N N . ILE A 1 79 ? -5.520 4.002 -2.118 1.00 95.00 79 ILE A N 1
ATOM 572 C CA . ILE A 1 79 ? -4.491 3.763 -3.124 1.00 95.00 79 ILE A CA 1
ATOM 573 C C . ILE A 1 79 ? -4.334 5.015 -3.977 1.00 95.00 79 ILE A C 1
ATOM 575 O O . ILE A 1 79 ? -5.303 5.554 -4.513 1.00 95.00 79 ILE A O 1
ATOM 579 N N . GLY A 1 80 ? -3.103 5.505 -4.087 1.00 94.75 80 GLY A N 1
ATOM 580 C CA . GLY A 1 80 ? -2.795 6.700 -4.857 1.00 94.75 80 GLY A CA 1
ATOM 581 C C . GLY A 1 80 ? -2.953 6.474 -6.360 1.00 94.75 80 GLY A C 1
ATOM 582 O O . GLY A 1 80 ? -2.590 5.431 -6.899 1.00 94.75 80 GLY A O 1
ATOM 583 N N . ARG A 1 81 ? -3.446 7.493 -7.066 1.00 93.81 81 ARG A N 1
ATOM 584 C CA . ARG A 1 81 ? -3.542 7.489 -8.539 1.00 93.81 81 ARG A CA 1
ATOM 585 C C . ARG A 1 81 ? -2.220 7.768 -9.253 1.00 93.81 81 ARG A C 1
ATOM 587 O O . ARG A 1 81 ? -2.115 7.557 -10.457 1.00 93.81 81 ARG A O 1
ATOM 594 N N . LEU A 1 82 ? -1.215 8.259 -8.533 1.00 93.94 82 LEU A N 1
ATOM 595 C CA . LEU A 1 82 ? 0.087 8.576 -9.110 1.00 93.94 82 LEU A CA 1
ATOM 596 C C . LEU A 1 82 ? 0.957 7.314 -9.183 1.00 93.94 82 LEU A C 1
ATOM 598 O O . LEU A 1 82 ? 1.046 6.605 -8.182 1.00 93.94 82 LEU A O 1
ATOM 602 N N . PRO A 1 83 ? 1.608 7.029 -10.324 1.00 95.44 83 PRO A N 1
ATOM 603 C CA . PRO A 1 83 ? 2.494 5.881 -10.452 1.00 95.44 83 PRO A CA 1
ATOM 604 C C . PRO A 1 83 ? 3.841 6.115 -9.762 1.00 95.44 83 PRO A C 1
ATOM 606 O O . PRO A 1 83 ? 4.371 7.229 -9.725 1.00 95.44 83 PRO A O 1
ATOM 609 N N . THR A 1 84 ? 4.468 5.022 -9.349 1.00 96.06 84 THR A N 1
ATOM 610 C CA . THR A 1 84 ? 5.899 4.924 -9.059 1.00 96.06 84 THR A CA 1
ATOM 611 C C . THR A 1 84 ? 6.448 3.618 -9.620 1.00 96.06 84 THR A C 1
ATOM 613 O O . THR A 1 84 ? 5.699 2.677 -9.890 1.00 96.06 84 THR A O 1
ATOM 616 N N . HIS A 1 85 ? 7.758 3.556 -9.828 1.00 95.19 85 HIS A N 1
ATOM 617 C CA . HIS A 1 85 ? 8.396 2.414 -10.461 1.00 95.19 85 HIS A CA 1
ATOM 618 C C . HIS A 1 85 ? 9.072 1.501 -9.430 1.00 95.19 85 HIS A C 1
ATOM 620 O O . HIS A 1 85 ? 9.779 1.977 -8.546 1.00 95.19 85 HIS A O 1
ATOM 626 N N . VAL A 1 86 ? 8.893 0.184 -9.558 1.00 95.75 86 VAL A N 1
ATOM 627 C CA . VAL A 1 86 ? 9.512 -0.822 -8.672 1.00 95.75 86 VAL A CA 1
ATOM 628 C C . VAL A 1 86 ? 10.356 -1.835 -9.448 1.00 95.75 86 VAL A C 1
ATOM 630 O O . VAL A 1 86 ? 10.663 -2.922 -8.969 1.00 95.75 86 VAL A O 1
ATOM 633 N N . GLY A 1 87 ? 10.776 -1.507 -10.667 1.00 93.31 87 GLY A N 1
ATOM 634 C CA . GLY A 1 87 ? 11.682 -2.350 -11.443 1.00 93.31 87 GLY A CA 1
ATOM 635 C C . GLY A 1 87 ? 11.098 -3.731 -11.708 1.00 93.31 87 GLY A C 1
ATOM 636 O O . GLY A 1 87 ? 9.959 -3.877 -12.136 1.00 93.31 87 GLY A O 1
ATOM 637 N N . THR A 1 88 ? 11.904 -4.749 -11.417 1.00 93.25 88 THR A N 1
ATOM 638 C CA . THR A 1 88 ? 11.543 -6.170 -11.543 1.00 93.25 88 THR A CA 1
ATOM 639 C C . THR A 1 88 ? 11.030 -6.773 -10.231 1.00 93.25 88 THR A C 1
ATOM 641 O O . THR A 1 88 ? 10.921 -7.996 -10.112 1.00 93.25 88 THR A O 1
ATOM 644 N N . PHE A 1 89 ? 10.799 -5.953 -9.199 1.00 94.81 89 PHE A N 1
ATOM 645 C CA . PHE A 1 89 ? 10.270 -6.425 -7.923 1.00 94.81 89 PHE A CA 1
ATOM 646 C C . PHE A 1 89 ? 8.778 -6.759 -8.091 1.00 94.81 89 PHE A C 1
ATOM 648 O O . PHE A 1 89 ? 7.977 -5.875 -8.361 1.00 94.81 89 PHE A O 1
ATOM 655 N N . ARG A 1 90 ? 8.421 -8.038 -7.916 1.00 94.19 90 ARG A N 1
ATOM 656 C CA . ARG A 1 90 ? 7.042 -8.562 -7.946 1.00 94.19 90 ARG A CA 1
ATOM 657 C C . ARG A 1 90 ? 6.875 -9.743 -6.989 1.00 94.19 90 ARG A C 1
ATOM 659 O O . ARG A 1 90 ? 7.886 -10.259 -6.482 1.00 94.19 90 ARG A O 1
ATOM 666 N N . GLY A 1 91 ? 5.639 -10.174 -6.753 1.00 94.62 91 GLY A N 1
ATOM 667 C CA . GLY A 1 91 ? 5.304 -11.297 -5.885 1.00 94.62 91 GLY A CA 1
ATOM 668 C C . GLY A 1 91 ? 5.959 -11.207 -4.507 1.00 94.62 91 GLY A C 1
ATOM 669 O O . GLY A 1 91 ? 6.176 -10.127 -3.944 1.00 94.62 91 GLY A O 1
ATOM 670 N N . LYS A 1 92 ? 6.402 -12.364 -4.006 1.00 95.06 92 LYS A N 1
ATOM 671 C CA . LYS A 1 92 ? 7.090 -12.499 -2.712 1.00 95.06 92 LYS A CA 1
ATOM 672 C C . LYS A 1 92 ? 8.333 -11.609 -2.574 1.00 95.06 92 LYS A C 1
ATOM 674 O O . LYS A 1 92 ? 8.663 -11.184 -1.470 1.00 95.06 92 LYS A O 1
ATOM 679 N N . ARG A 1 93 ? 9.032 -11.296 -3.677 1.00 94.81 93 ARG A N 1
ATOM 680 C CA . ARG A 1 93 ? 10.244 -10.456 -3.646 1.00 94.81 93 ARG A CA 1
ATOM 681 C C . ARG A 1 93 ? 9.913 -9.001 -3.324 1.00 94.81 93 ARG A C 1
ATOM 683 O O . ARG A 1 93 ? 10.671 -8.379 -2.582 1.00 94.81 93 ARG A O 1
ATOM 690 N N . LEU A 1 94 ? 8.823 -8.465 -3.878 1.00 96.00 94 LEU A N 1
ATOM 691 C CA . LEU A 1 94 ? 8.360 -7.119 -3.536 1.00 96.00 94 LEU A CA 1
ATOM 692 C C . LEU A 1 94 ? 7.775 -7.096 -2.122 1.00 96.00 94 LEU A C 1
ATOM 694 O O . LEU A 1 94 ? 8.181 -6.252 -1.328 1.00 96.00 94 LEU A O 1
ATOM 698 N N . TYR A 1 95 ? 6.921 -8.072 -1.791 1.00 97.25 95 TYR A N 1
ATOM 699 C CA . TYR A 1 95 ? 6.335 -8.219 -0.456 1.00 97.25 95 TYR A CA 1
ATOM 700 C C . TYR A 1 95 ? 7.400 -8.190 0.648 1.00 97.25 95 TYR A C 1
ATOM 702 O O . TYR A 1 95 ? 7.367 -7.317 1.512 1.00 97.25 95 TYR A O 1
ATOM 710 N N . ASN A 1 96 ? 8.393 -9.087 0.582 1.00 95.25 96 ASN A N 1
ATOM 711 C CA . ASN A 1 96 ? 9.432 -9.192 1.608 1.00 95.25 96 ASN A CA 1
ATOM 712 C C . ASN A 1 96 ? 10.230 -7.894 1.752 1.00 95.25 96 ASN A C 1
ATOM 714 O O . ASN A 1 96 ? 10.588 -7.520 2.862 1.00 95.25 96 ASN A O 1
ATOM 718 N N . ARG A 1 97 ? 10.517 -7.199 0.644 1.00 93.44 97 ARG A N 1
ATOM 719 C CA . ARG A 1 97 ? 11.267 -5.940 0.697 1.00 93.44 97 ARG A CA 1
ATOM 720 C C . ARG A 1 97 ? 10.467 -4.849 1.383 1.00 93.44 97 ARG A C 1
ATOM 722 O O . ARG A 1 97 ? 10.981 -4.265 2.323 1.00 93.44 97 ARG A O 1
ATOM 729 N N . ILE A 1 98 ? 9.220 -4.624 0.974 1.00 94.69 98 ILE A N 1
ATOM 730 C CA . ILE A 1 98 ? 8.370 -3.605 1.599 1.00 94.69 98 ILE A CA 1
ATOM 731 C C . ILE A 1 98 ? 8.134 -3.927 3.076 1.00 94.69 98 ILE A C 1
ATOM 733 O O . ILE A 1 98 ? 8.315 -3.061 3.924 1.00 94.69 98 ILE A O 1
ATOM 737 N N . TYR A 1 99 ? 7.789 -5.173 3.398 1.00 93.94 99 TYR A N 1
ATOM 738 C CA . TYR A 1 99 ? 7.553 -5.597 4.775 1.00 93.94 99 TYR A CA 1
ATOM 739 C C . TYR A 1 99 ? 8.795 -5.420 5.661 1.00 93.94 99 TYR A C 1
ATOM 741 O O . TYR A 1 99 ? 8.699 -4.828 6.735 1.00 93.94 99 TYR A O 1
ATOM 749 N N . ASN A 1 100 ? 9.969 -5.856 5.193 1.00 89.50 100 ASN A N 1
ATOM 750 C CA . ASN A 1 100 ? 11.216 -5.676 5.937 1.00 89.50 100 ASN A CA 1
ATOM 751 C C . ASN A 1 100 ? 11.577 -4.196 6.068 1.00 89.50 100 ASN A C 1
ATOM 753 O O . ASN A 1 100 ? 11.975 -3.772 7.141 1.00 89.50 100 ASN A O 1
ATOM 757 N N . MET A 1 101 ? 11.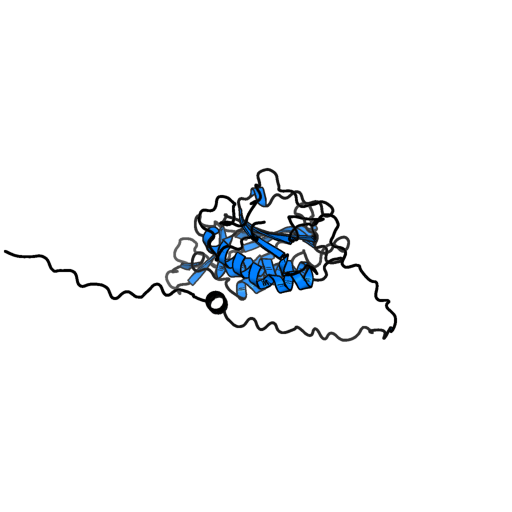369 -3.381 5.029 1.00 88.38 101 MET A N 1
ATOM 758 C CA . MET A 1 101 ? 11.566 -1.933 5.133 1.00 88.38 101 MET A CA 1
ATOM 759 C C . MET A 1 101 ? 10.656 -1.321 6.204 1.00 88.38 101 MET A C 1
ATOM 761 O O . MET A 1 101 ? 11.123 -0.517 6.994 1.00 88.38 101 MET A O 1
ATOM 765 N N . LEU A 1 102 ? 9.387 -1.722 6.298 1.00 87.88 102 LEU A N 1
ATOM 766 C CA . LEU A 1 102 ? 8.486 -1.222 7.345 1.00 87.88 102 LEU A CA 1
ATOM 767 C C . LEU A 1 102 ? 8.906 -1.674 8.755 1.00 87.88 102 LEU A C 1
ATOM 769 O O . LEU A 1 102 ? 8.814 -0.892 9.702 1.00 87.88 102 LEU A O 1
ATOM 773 N N . LYS A 1 103 ? 9.412 -2.906 8.897 1.00 84.88 103 LYS A N 1
ATOM 774 C CA . LYS A 1 103 ? 9.923 -3.428 10.176 1.00 84.88 103 LYS A CA 1
ATOM 775 C C . LYS A 1 103 ? 11.248 -2.810 10.607 1.00 84.88 103 LYS A C 1
ATOM 777 O O . LYS A 1 103 ? 11.422 -2.466 11.774 1.00 84.88 103 LYS A O 1
ATOM 782 N N . ASP A 1 104 ? 12.188 -2.690 9.682 1.00 75.62 104 ASP A N 1
ATOM 783 C CA . ASP A 1 104 ? 13.568 -2.312 9.976 1.00 75.62 104 ASP A CA 1
ATOM 784 C C . ASP A 1 104 ? 13.761 -0.792 9.971 1.00 75.62 104 ASP A C 1
ATOM 786 O O . ASP A 1 104 ? 14.669 -0.269 10.628 1.00 75.62 104 ASP A O 1
ATOM 790 N N . CYS A 1 105 ? 12.898 -0.064 9.260 1.00 67.81 105 CYS A N 1
ATOM 791 C CA . CYS A 1 105 ? 13.042 1.366 9.036 1.00 67.81 105 CYS A CA 1
ATOM 792 C C . CYS A 1 105 ? 12.009 2.155 9.836 1.00 67.81 105 CYS A C 1
ATOM 794 O O . CYS A 1 105 ? 10.889 2.412 9.408 1.00 67.81 105 CYS A O 1
ATOM 796 N N . CYS A 1 106 ? 12.451 2.556 11.028 1.00 55.97 106 CYS A N 1
ATOM 797 C CA . CYS A 1 106 ? 11.890 3.584 11.907 1.00 55.97 106 CYS A CA 1
ATOM 798 C C . CYS A 1 106 ? 10.505 3.400 12.528 1.00 55.97 106 CYS A C 1
ATOM 800 O O . CYS A 1 106 ? 10.290 4.006 13.570 1.00 55.97 106 CYS A O 1
ATOM 802 N N . ILE A 1 107 ? 9.598 2.566 12.018 1.00 61.56 107 ILE A N 1
ATOM 803 C CA . ILE A 1 107 ? 8.273 2.453 12.655 1.00 61.56 107 ILE A CA 1
ATOM 804 C C . ILE A 1 107 ? 8.298 1.510 13.870 1.00 61.56 107 ILE A C 1
ATOM 806 O O . ILE A 1 107 ? 7.758 1.836 14.924 1.00 61.56 107 ILE A O 1
ATOM 810 N N . ALA A 1 108 ? 8.946 0.346 13.765 1.00 54.28 108 ALA A N 1
ATOM 811 C CA . ALA A 1 108 ? 8.889 -0.668 14.825 1.00 54.28 108 ALA A CA 1
ATOM 812 C C . ALA A 1 108 ? 9.785 -0.371 16.046 1.00 54.28 108 ALA A C 1
ATOM 814 O O . ALA A 1 108 ? 9.660 -1.036 17.069 1.00 54.28 108 ALA A O 1
ATOM 815 N N . LYS A 1 109 ? 10.736 0.570 15.940 1.00 50.47 109 LYS A N 1
ATOM 816 C CA . LYS A 1 109 ? 11.836 0.707 16.920 1.00 50.47 109 LYS A CA 1
ATOM 817 C C . LYS A 1 109 ? 12.061 2.112 17.486 1.00 50.47 109 LYS A C 1
ATOM 819 O O . LYS A 1 109 ? 12.906 2.257 18.366 1.00 50.47 109 LYS A O 1
ATOM 824 N N . HIS A 1 110 ? 11.355 3.141 17.013 1.00 50.34 110 HIS A N 1
ATOM 825 C CA . HIS A 1 110 ? 11.696 4.529 17.345 1.00 50.34 110 HIS A CA 1
ATOM 826 C C . HIS A 1 110 ? 10.507 5.356 17.836 1.00 50.34 110 HIS A C 1
ATOM 828 O O . HIS A 1 110 ? 10.069 6.268 17.156 1.00 50.34 110 HIS A O 1
ATOM 834 N N . ASP A 1 111 ? 10.027 5.026 19.036 1.00 51.47 111 ASP A N 1
ATOM 835 C CA . ASP A 1 111 ? 9.674 5.954 20.128 1.00 51.47 111 ASP A CA 1
ATOM 836 C C . ASP A 1 111 ? 9.086 5.105 21.277 1.00 51.47 111 ASP A C 1
ATOM 838 O O . ASP A 1 111 ? 8.024 4.508 21.102 1.00 51.47 111 ASP A O 1
ATOM 842 N N . PRO A 1 112 ? 9.750 4.988 22.441 1.00 50.59 112 PRO A N 1
ATOM 843 C CA . PRO A 1 112 ? 9.209 4.222 23.563 1.00 50.59 112 PRO A CA 1
ATOM 844 C C . PRO A 1 112 ? 7.962 4.861 24.199 1.00 50.59 112 PRO A C 1
ATOM 846 O O . PRO A 1 112 ? 7.284 4.186 24.967 1.00 50.59 112 PRO A O 1
ATOM 849 N N . SER A 1 113 ? 7.653 6.132 23.908 1.00 53.88 113 SER A N 1
ATOM 850 C CA . SER A 1 113 ? 6.480 6.819 24.465 1.00 53.88 113 SER A CA 1
ATOM 851 C C . SER A 1 113 ? 5.177 6.501 23.724 1.00 53.88 113 SER A C 1
ATOM 853 O O . SER A 1 113 ? 4.132 6.423 24.366 1.00 53.88 113 SER A O 1
ATOM 855 N N . ILE A 1 114 ? 5.230 6.255 22.406 1.00 56.81 114 ILE A N 1
ATOM 856 C CA . ILE A 1 114 ? 4.119 5.712 21.605 1.00 56.81 114 ILE A CA 1
ATOM 857 C C . ILE A 1 114 ? 4.711 4.803 20.512 1.00 56.81 114 ILE A C 1
ATOM 859 O O . ILE A 1 114 ? 5.041 5.280 19.420 1.00 56.81 114 ILE A O 1
ATOM 863 N N . PRO A 1 115 ? 4.865 3.495 20.780 1.00 51.81 115 PRO A N 1
ATOM 864 C CA . PRO A 1 115 ? 5.368 2.545 19.796 1.00 51.81 115 PRO A CA 1
ATOM 865 C C . PRO A 1 115 ? 4.594 2.629 18.475 1.00 51.81 115 PRO A C 1
ATOM 867 O O . PRO A 1 115 ? 3.365 2.643 18.453 1.00 51.81 115 PRO A O 1
ATOM 870 N N . GLY A 1 116 ? 5.312 2.711 17.353 1.00 56.44 116 GLY A N 1
ATOM 871 C CA . GLY A 1 116 ? 4.693 2.791 16.031 1.00 56.44 116 GLY A CA 1
ATOM 872 C C . GLY A 1 116 ? 4.146 4.158 15.631 1.00 56.44 116 GLY A C 1
ATOM 873 O O . GLY A 1 116 ? 3.571 4.249 14.543 1.00 56.44 116 GLY A O 1
ATOM 874 N N . TYR A 1 117 ? 4.334 5.198 16.452 1.00 67.00 117 TYR A N 1
ATOM 875 C CA . TYR A 1 117 ? 4.010 6.568 16.072 1.00 67.00 117 TYR A CA 1
ATOM 876 C C . TYR A 1 117 ? 5.091 7.171 15.185 1.00 67.00 117 TYR A C 1
ATOM 878 O O . TYR A 1 117 ? 6.261 7.229 15.561 1.00 67.00 117 TYR A O 1
ATOM 886 N N . CYS A 1 118 ? 4.700 7.671 14.019 1.00 70.56 118 CYS A N 1
ATOM 887 C CA . CYS A 1 118 ? 5.611 8.369 13.142 1.00 70.56 118 CYS A CA 1
ATOM 888 C C . CYS A 1 118 ? 4.918 9.478 12.360 1.00 70.56 118 CYS A C 1
ATOM 890 O O . CYS A 1 118 ? 3.843 9.254 11.825 1.00 70.56 118 CYS A O 1
ATOM 892 N N . GLU A 1 119 ? 5.536 10.657 12.255 1.00 70.25 119 GLU A N 1
ATOM 893 C CA . GLU A 1 119 ? 5.046 11.775 11.441 1.00 70.25 119 GLU A CA 1
ATOM 894 C C . GLU A 1 119 ? 6.216 12.547 10.808 1.00 70.25 119 GLU A C 1
ATOM 896 O O . GLU A 1 119 ? 7.301 12.650 11.381 1.00 70.25 119 GLU A O 1
ATOM 901 N N . LYS A 1 120 ? 6.003 13.138 9.627 1.00 65.44 120 LYS A N 1
ATOM 902 C CA . LYS A 1 120 ? 7.050 13.847 8.853 1.00 65.44 120 LYS A CA 1
ATOM 903 C C . LYS A 1 120 ? 7.777 14.973 9.593 1.00 65.44 120 LYS A C 1
ATOM 905 O O . LYS A 1 120 ? 8.907 15.319 9.242 1.00 65.44 120 LYS A O 1
ATOM 910 N N . THR A 1 121 ? 7.110 15.594 10.556 1.00 65.00 121 THR A N 1
ATOM 911 C CA . THR A 1 121 ? 7.634 16.682 11.388 1.00 65.00 121 THR A CA 1
ATOM 912 C C . THR A 1 121 ? 8.680 16.198 12.390 1.00 65.00 121 THR A C 1
ATOM 914 O O . THR A 1 121 ? 9.514 16.998 12.814 1.00 65.00 121 THR A O 1
ATOM 917 N N . ARG A 1 122 ? 8.713 14.896 12.699 1.00 65.38 122 ARG A N 1
ATOM 918 C CA . ARG A 1 122 ? 9.634 14.290 13.666 1.00 65.38 122 ARG A CA 1
ATOM 919 C C . ARG A 1 122 ? 10.935 13.818 12.987 1.00 65.38 122 ARG A C 1
ATOM 921 O O . ARG A 1 122 ? 10.880 13.037 12.038 1.00 65.38 122 ARG A O 1
ATOM 928 N N . PRO A 1 123 ? 12.127 14.300 13.391 1.00 64.50 123 PRO A N 1
ATOM 929 C CA . PRO A 1 123 ? 13.406 13.902 12.788 1.00 64.50 123 PRO A CA 1
ATOM 930 C C . PRO A 1 123 ? 13.694 12.393 12.804 1.00 64.50 123 PRO A C 1
ATOM 932 O O . PRO A 1 123 ? 14.229 11.863 11.834 1.00 64.50 123 PRO A O 1
ATOM 935 N N . GLU A 1 124 ? 13.302 11.703 13.870 1.00 59.47 124 GLU A N 1
ATOM 936 C CA . GLU A 1 124 ? 13.424 10.256 14.078 1.00 59.47 124 GLU A CA 1
ATOM 937 C C . GLU A 1 124 ? 12.649 9.432 13.037 1.00 59.47 124 GLU A C 1
ATOM 939 O O . GLU A 1 124 ? 13.013 8.297 12.734 1.00 59.47 124 GLU A O 1
ATOM 944 N N . CYS A 1 125 ? 11.649 10.046 12.407 1.00 64.44 125 CYS A N 1
ATOM 945 C CA . CYS A 1 125 ? 10.835 9.480 11.339 1.00 64.44 125 CYS A CA 1
ATOM 946 C C . CYS A 1 125 ? 11.403 9.654 9.933 1.00 64.44 125 CYS A C 1
ATOM 948 O O . CYS A 1 125 ? 10.831 9.164 8.962 1.00 64.44 125 CYS A O 1
ATOM 950 N N . LYS A 1 126 ? 12.530 10.359 9.794 1.00 58.66 126 LYS A N 1
ATOM 951 C CA . LYS A 1 126 ? 13.101 10.713 8.487 1.00 58.66 126 LYS A CA 1
ATOM 952 C C . LYS A 1 126 ? 13.984 9.627 7.878 1.00 58.66 126 LYS A C 1
ATOM 954 O O . LYS A 1 126 ? 14.534 9.854 6.801 1.00 58.66 126 LYS A O 1
ATOM 959 N N . LYS A 1 127 ? 14.160 8.469 8.528 1.00 62.44 127 LYS A N 1
ATOM 960 C CA . LYS A 1 127 ? 14.975 7.394 7.951 1.00 62.44 127 LYS A CA 1
ATOM 961 C C . LYS A 1 127 ? 14.230 6.773 6.777 1.00 62.44 127 LYS A C 1
ATOM 963 O O . LYS A 1 127 ? 13.271 6.024 6.929 1.00 62.44 127 LYS A O 1
ATOM 968 N N . GLN A 1 128 ? 14.709 7.125 5.602 1.00 69.62 128 GLN A N 1
ATOM 969 C CA . GLN A 1 128 ? 14.328 6.532 4.343 1.00 69.62 128 GLN A CA 1
ATOM 970 C C . GLN A 1 128 ? 14.903 5.122 4.249 1.00 69.62 128 GLN A C 1
ATOM 972 O O . GLN A 1 128 ? 16.036 4.880 4.673 1.00 69.62 128 GLN A O 1
ATOM 977 N N . CYS A 1 129 ? 14.135 4.216 3.658 1.00 82.44 129 CYS A N 1
ATOM 978 C CA . CYS A 1 129 ? 14.672 2.945 3.209 1.00 82.44 129 CYS A CA 1
ATOM 979 C C . CYS A 1 129 ? 14.487 2.772 1.725 1.00 82.44 129 CYS A C 1
ATOM 981 O O . CYS A 1 129 ? 13.477 3.194 1.165 1.00 82.44 129 CYS A O 1
ATOM 983 N N . ASP A 1 130 ? 15.461 2.118 1.107 1.00 88.75 130 ASP A N 1
ATOM 984 C CA . ASP A 1 130 ? 15.557 2.033 -0.337 1.00 88.75 130 ASP A CA 1
ATOM 985 C C . ASP A 1 130 ? 15.357 0.596 -0.824 1.00 88.75 130 ASP A C 1
ATOM 987 O O . ASP A 1 130 ? 16.016 -0.349 -0.386 1.00 88.75 130 ASP A O 1
ATOM 991 N N . LEU A 1 131 ? 14.465 0.430 -1.800 1.00 90.19 131 LEU A N 1
ATOM 992 C CA . LEU A 1 131 ? 14.585 -0.643 -2.773 1.00 90.19 131 LEU A CA 1
ATOM 993 C C . LEU A 1 131 ? 15.708 -0.264 -3.733 1.00 90.19 131 LEU A C 1
ATOM 995 O O . LEU A 1 131 ? 15.506 0.480 -4.691 1.00 90.19 131 LEU A O 1
ATOM 999 N N . GLU A 1 132 ? 16.897 -0.787 -3.468 1.00 90.69 132 GLU A N 1
ATOM 1000 C CA . GLU A 1 132 ? 18.031 -0.672 -4.379 1.00 90.69 132 GLU A CA 1
ATOM 1001 C C . GLU A 1 132 ? 17.847 -1.521 -5.642 1.00 90.69 132 GLU A C 1
ATOM 1003 O O . GLU A 1 132 ? 17.078 -2.486 -5.665 1.00 90.69 132 GLU A O 1
ATOM 1008 N N . ASN A 1 133 ? 18.642 -1.228 -6.671 1.00 89.56 133 ASN A N 1
ATOM 1009 C CA . ASN A 1 133 ? 18.701 -2.002 -7.911 1.00 89.56 133 ASN A CA 1
ATOM 1010 C C . ASN A 1 133 ? 17.374 -2.036 -8.680 1.00 89.56 133 ASN A C 1
ATOM 1012 O O . ASN A 1 133 ? 17.010 -3.048 -9.291 1.00 89.56 133 ASN A O 1
ATOM 1016 N N . VAL A 1 134 ? 16.641 -0.921 -8.668 1.00 91.88 134 VAL A N 1
ATOM 1017 C CA . VAL A 1 134 ? 15.429 -0.762 -9.472 1.00 91.88 134 VAL A CA 1
ATOM 1018 C C . VAL A 1 134 ? 15.844 -0.671 -10.939 1.00 91.88 134 VAL A C 1
ATOM 1020 O O . VAL A 1 134 ? 16.551 0.249 -11.354 1.00 91.88 134 VAL A O 1
ATOM 1023 N N . VAL A 1 135 ? 15.464 -1.688 -11.713 1.00 90.31 135 VAL A N 1
ATOM 1024 C CA . VAL A 1 135 ? 15.824 -1.815 -13.131 1.00 90.31 135 VAL A CA 1
ATOM 1025 C C . VAL A 1 135 ? 14.912 -0.945 -13.981 1.00 90.31 135 VAL A C 1
ATOM 1027 O O . VAL A 1 135 ? 13.706 -1.130 -13.919 1.00 90.31 135 VAL A O 1
ATOM 1030 N N . TYR A 1 136 ? 15.475 -0.083 -14.826 1.00 89.50 136 TYR A N 1
ATOM 1031 C CA . TYR A 1 136 ? 14.728 0.819 -15.703 1.00 89.50 136 TYR A CA 1
ATOM 1032 C C . TYR A 1 136 ? 15.397 1.006 -17.068 1.00 89.50 136 TYR A C 1
ATOM 1034 O O . TYR A 1 136 ? 16.551 0.626 -17.286 1.00 89.50 136 TYR A O 1
ATOM 1042 N N . SER A 1 137 ? 14.661 1.636 -17.986 1.00 81.56 137 SER A N 1
ATOM 1043 C CA . SER A 1 137 ? 15.172 2.104 -19.275 1.00 81.56 137 SER A CA 1
ATOM 1044 C C . SER A 1 137 ? 15.547 3.577 -19.221 1.00 81.56 137 SER A C 1
ATOM 1046 O O . SER A 1 137 ? 14.743 4.412 -18.814 1.00 81.56 137 SER A O 1
ATOM 1048 N N . ASN A 1 138 ? 16.755 3.910 -19.677 1.00 76.19 138 ASN A N 1
ATOM 1049 C CA . ASN A 1 138 ? 17.212 5.294 -19.806 1.00 76.19 138 ASN A CA 1
ATOM 1050 C C . ASN A 1 138 ? 16.889 5.918 -21.180 1.00 76.19 138 ASN A C 1
ATOM 1052 O O . ASN A 1 138 ? 17.410 6.984 -21.487 1.00 76.19 138 ASN A O 1
ATOM 1056 N N . GLY A 1 139 ? 16.095 5.247 -22.025 1.00 69.12 139 GLY A N 1
ATOM 1057 C CA . GLY A 1 139 ? 15.761 5.716 -23.377 1.00 69.12 139 GLY A CA 1
ATOM 1058 C C . GLY A 1 139 ? 16.870 5.539 -24.426 1.00 69.12 139 GLY A C 1
ATOM 1059 O O . GLY A 1 139 ? 16.631 5.794 -25.601 1.00 69.12 139 GLY A O 1
ATOM 1060 N N . HIS A 1 140 ? 18.056 5.055 -24.042 1.00 61.59 140 HIS A N 1
ATOM 1061 C CA . HIS A 1 140 ? 19.241 4.966 -24.904 1.00 61.59 140 HIS A CA 1
ATOM 1062 C C . HIS A 1 140 ? 19.738 3.523 -25.069 1.00 61.59 140 HIS A C 1
ATOM 1064 O O . HIS A 1 140 ? 20.930 3.243 -24.975 1.00 61.59 140 HIS A O 1
ATOM 1070 N N . THR A 1 141 ? 18.822 2.589 -25.342 1.00 62.84 141 THR A N 1
ATOM 1071 C CA . THR A 1 141 ? 19.100 1.183 -25.717 1.00 62.84 141 THR A CA 1
ATOM 1072 C C . THR A 1 141 ? 19.742 0.277 -24.654 1.00 62.84 141 THR A C 1
ATOM 1074 O O . THR A 1 141 ? 19.964 -0.895 -24.931 1.00 62.84 141 THR A O 1
ATOM 1077 N N . THR A 1 142 ? 19.981 0.746 -23.425 1.00 70.56 142 THR A N 1
ATOM 1078 C CA . THR A 1 142 ? 20.584 -0.062 -22.343 1.00 70.56 142 THR A CA 1
ATOM 1079 C C . THR A 1 142 ? 19.714 -0.072 -21.087 1.00 70.56 142 THR A C 1
ATOM 1081 O O . THR A 1 142 ? 19.081 0.933 -20.753 1.00 70.56 142 THR A O 1
ATOM 1084 N N . TYR A 1 143 ? 19.663 -1.211 -20.383 1.00 77.75 143 TYR A N 1
ATOM 1085 C CA . TYR A 1 143 ? 19.052 -1.258 -19.051 1.00 77.75 143 TYR A CA 1
ATOM 1086 C C . TYR A 1 143 ? 20.006 -0.652 -18.023 1.00 77.75 143 TYR A C 1
ATOM 1088 O O . TYR A 1 143 ? 21.228 -0.769 -18.143 1.00 77.75 143 TYR A O 1
ATOM 1096 N N . ARG A 1 144 ? 19.450 -0.015 -16.994 1.00 84.38 144 ARG A N 1
ATOM 1097 C CA . ARG A 1 144 ? 20.202 0.451 -15.826 1.00 84.38 144 ARG A CA 1
ATOM 1098 C C . ARG A 1 144 ? 19.539 -0.024 -14.548 1.00 84.38 144 ARG A C 1
ATOM 1100 O O . ARG A 1 144 ? 18.331 -0.228 -14.514 1.00 84.38 144 ARG A O 1
ATOM 1107 N N . SER A 1 145 ? 20.337 -0.195 -13.504 1.00 84.44 145 SER A N 1
ATOM 1108 C CA . SER A 1 145 ? 19.885 -0.569 -12.160 1.00 84.44 145 SER A CA 1
ATOM 1109 C C . SER A 1 145 ? 20.481 0.334 -11.079 1.00 84.44 145 SER A C 1
ATOM 1111 O O . SER A 1 145 ? 20.411 0.017 -9.905 1.00 84.44 145 SER A O 1
ATOM 1113 N N . ASP A 1 146 ? 21.049 1.480 -11.456 1.00 88.19 146 ASP A N 1
ATOM 1114 C CA . ASP A 1 146 ? 21.608 2.491 -10.546 1.00 88.19 146 ASP A CA 1
ATOM 1115 C C . ASP A 1 146 ? 20.529 3.387 -9.906 1.00 88.19 146 ASP A C 1
ATOM 1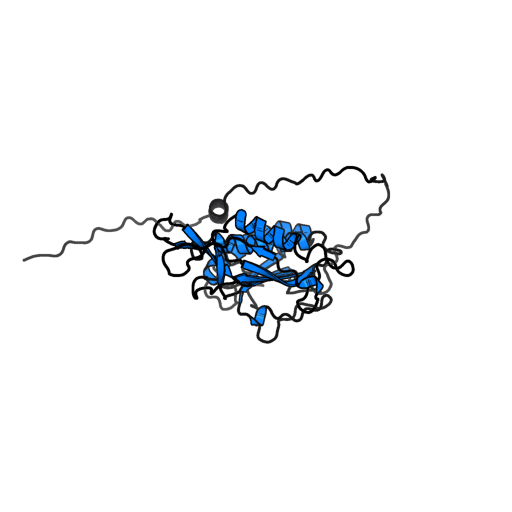117 O O . ASP A 1 146 ? 20.811 4.485 -9.424 1.00 88.19 146 ASP A O 1
ATOM 1121 N N . SER A 1 147 ? 19.269 2.950 -9.949 1.00 90.81 147 SER A N 1
ATOM 1122 C CA . SER A 1 147 ? 18.129 3.691 -9.426 1.00 90.81 147 SER A CA 1
ATOM 1123 C C . SER A 1 147 ? 17.579 3.043 -8.161 1.00 90.81 147 SER A C 1
ATOM 1125 O O . SER A 1 147 ? 17.718 1.833 -7.950 1.00 90.81 147 SER A O 1
ATOM 1127 N N . VAL A 1 148 ? 16.966 3.872 -7.321 1.00 93.88 148 VAL A N 1
ATOM 1128 C CA . VAL A 1 148 ? 16.408 3.470 -6.030 1.00 93.88 148 VAL A CA 1
ATOM 1129 C C . VAL A 1 148 ? 14.968 3.942 -5.927 1.00 93.88 148 VAL A C 1
ATOM 1131 O O . VAL A 1 148 ? 14.642 5.047 -6.370 1.00 93.88 148 VAL A O 1
ATOM 1134 N N . THR A 1 149 ? 14.118 3.100 -5.345 1.00 94.50 149 THR A N 1
ATOM 1135 C CA . THR A 1 149 ? 12.755 3.473 -4.957 1.00 94.50 149 THR A CA 1
ATOM 1136 C C . THR A 1 149 ? 12.656 3.477 -3.449 1.00 94.50 149 THR A C 1
ATOM 1138 O O . THR A 1 149 ? 12.885 2.464 -2.798 1.00 94.50 149 THR A O 1
ATOM 1141 N N . SER A 1 150 ? 12.301 4.622 -2.903 1.00 92.44 150 SER A N 1
ATOM 1142 C CA . SER A 1 150 ? 12.467 4.936 -1.496 1.00 92.44 150 SER A CA 1
ATOM 1143 C C . SER A 1 150 ? 11.126 4.948 -0.785 1.00 92.44 150 SER A C 1
ATOM 1145 O O . SER A 1 150 ? 10.198 5.603 -1.254 1.00 92.44 150 SER A O 1
ATOM 1147 N N . LEU A 1 151 ? 11.019 4.232 0.333 1.00 91.69 151 LEU A N 1
ATOM 1148 C CA . LEU A 1 151 ? 9.832 4.200 1.179 1.00 91.69 151 LEU A CA 1
ATOM 1149 C C . LEU A 1 151 ? 9.922 5.292 2.240 1.00 91.69 151 LEU A C 1
ATOM 1151 O O . LEU A 1 151 ? 10.844 5.314 3.056 1.00 91.69 151 LEU A O 1
ATOM 1155 N N . TYR A 1 152 ? 8.921 6.162 2.233 1.00 87.38 152 TYR A N 1
ATOM 1156 C CA . TYR A 1 152 ? 8.697 7.203 3.220 1.00 87.38 152 TYR A CA 1
ATOM 1157 C C . TYR A 1 152 ? 7.432 6.902 4.001 1.00 87.38 152 TYR A C 1
ATOM 1159 O O . TYR A 1 152 ? 6.382 6.632 3.422 1.00 87.38 152 TYR A O 1
ATOM 1167 N N . VAL A 1 153 ? 7.515 7.021 5.317 1.00 86.31 153 VAL A N 1
ATOM 1168 C CA . VAL A 1 153 ? 6.363 6.917 6.210 1.00 86.31 153 VAL A CA 1
ATOM 1169 C C . VAL A 1 153 ? 5.895 8.335 6.494 1.00 86.31 153 VAL A C 1
ATOM 1171 O O . VAL A 1 153 ? 6.618 9.129 7.092 1.00 86.31 153 VAL A O 1
ATOM 1174 N N . HIS A 1 154 ? 4.715 8.697 5.997 1.00 84.38 154 HIS A N 1
ATOM 1175 C CA . HIS A 1 154 ? 4.158 10.035 6.220 1.00 84.38 154 HIS A CA 1
ATOM 1176 C C . HIS A 1 154 ? 3.502 10.129 7.581 1.00 84.38 154 HIS A C 1
ATOM 1178 O O . HIS A 1 154 ? 3.669 11.131 8.277 1.00 84.38 154 HIS A O 1
ATOM 1184 N N . TYR A 1 155 ? 2.758 9.080 7.915 1.00 85.69 155 TYR A N 1
ATOM 1185 C CA . TYR A 1 155 ? 2.120 8.918 9.199 1.00 85.69 155 TYR A CA 1
ATOM 1186 C C . TYR A 1 155 ? 2.065 7.434 9.559 1.00 85.69 155 TYR A C 1
ATOM 1188 O O . TYR A 1 155 ? 1.780 6.595 8.704 1.00 85.69 155 TYR A O 1
ATOM 1196 N N . SER A 1 156 ? 2.316 7.106 10.815 1.00 87.38 156 SER A N 1
ATOM 1197 C CA . SER A 1 156 ? 2.054 5.790 11.381 1.00 87.38 156 SER A CA 1
ATOM 1198 C C . SER A 1 156 ? 1.562 5.975 12.803 1.00 87.38 156 SER A C 1
ATOM 1200 O O . SER A 1 156 ? 2.075 6.824 13.523 1.00 87.38 156 SER A O 1
ATOM 1202 N N . TYR A 1 157 ? 0.580 5.188 13.206 1.00 87.94 157 TYR A N 1
ATOM 1203 C CA . TYR A 1 157 ? 0.161 5.050 14.592 1.00 87.94 157 TYR A CA 1
ATOM 1204 C C . TYR A 1 157 ? -0.513 3.696 14.742 1.00 87.94 157 TYR A C 1
ATOM 1206 O O . TYR A 1 157 ? -1.288 3.299 13.881 1.00 87.94 157 TYR A O 1
ATOM 1214 N N . PHE A 1 158 ? -0.249 2.995 15.835 1.00 88.19 158 PHE A N 1
ATOM 1215 C CA . PHE A 1 158 ? -0.864 1.709 16.121 1.00 88.19 158 PHE A CA 1
ATOM 1216 C C . PHE A 1 158 ? -1.063 1.588 17.627 1.00 88.19 158 PHE A C 1
ATOM 1218 O O . PHE A 1 158 ? -0.099 1.651 18.385 1.00 88.19 158 PHE A O 1
ATOM 1225 N N . ASN A 1 159 ? -2.305 1.403 18.070 1.00 87.12 159 ASN A N 1
ATOM 1226 C CA . ASN A 1 159 ? -2.620 1.160 19.473 1.00 87.12 159 ASN A CA 1
ATOM 1227 C C . ASN A 1 159 ? -2.337 -0.306 19.834 1.00 87.12 159 ASN A C 1
ATOM 1229 O O . ASN A 1 159 ? -3.251 -1.086 20.098 1.00 87.12 159 ASN A O 1
ATOM 1233 N N . ASP A 1 160 ? -1.060 -0.687 19.812 1.00 86.00 160 ASP A N 1
ATOM 1234 C CA . ASP A 1 160 ? -0.621 -2.065 20.062 1.00 86.00 160 ASP A CA 1
ATOM 1235 C C . ASP A 1 160 ? -0.851 -2.492 21.524 1.00 86.00 160 ASP A C 1
ATOM 1237 O O . ASP A 1 160 ? -0.986 -3.674 21.822 1.00 86.00 160 ASP A O 1
ATOM 1241 N N . GLN A 1 161 ? -0.988 -1.526 22.442 1.00 85.81 161 GLN A N 1
ATOM 1242 C CA . GLN A 1 161 ? -1.366 -1.789 23.832 1.00 85.81 161 GLN A CA 1
ATOM 1243 C C . GLN A 1 161 ? -2.775 -2.390 23.933 1.00 85.81 161 GLN A C 1
ATOM 1245 O O . GLN A 1 161 ? -2.993 -3.325 24.705 1.00 85.81 161 GLN A O 1
ATOM 1250 N N . PHE A 1 162 ? -3.736 -1.851 23.177 1.00 87.12 162 PHE A N 1
ATOM 1251 C CA . PHE A 1 162 ? -5.115 -2.340 23.191 1.00 87.12 162 PHE A CA 1
ATOM 1252 C C . PHE A 1 162 ? -5.354 -3.451 22.158 1.00 87.12 162 PHE A C 1
ATOM 1254 O O . PHE A 1 162 ? -6.136 -4.370 22.409 1.00 87.12 162 PHE A O 1
ATOM 1261 N N . TYR A 1 163 ? -4.641 -3.407 21.029 1.00 89.69 163 TYR A N 1
ATOM 1262 C CA . TYR A 1 163 ? -4.721 -4.382 19.939 1.00 89.69 163 TYR A CA 1
ATOM 1263 C C . TYR A 1 163 ? -3.338 -4.980 19.621 1.00 89.69 163 TYR A C 1
ATOM 1265 O O . TYR A 1 163 ? -2.743 -4.625 18.601 1.00 89.69 163 TYR A O 1
ATOM 1273 N N . PRO A 1 164 ? -2.805 -5.885 20.467 1.00 90.19 164 PRO A N 1
ATOM 1274 C CA . PRO A 1 164 ? -1.482 -6.467 20.247 1.00 90.19 164 PRO A CA 1
ATOM 1275 C C . PRO A 1 164 ? -1.352 -7.130 18.871 1.00 90.19 164 PRO A C 1
ATOM 1277 O O . PRO A 1 164 ? -2.161 -7.983 18.503 1.00 90.19 164 PRO A O 1
ATOM 1280 N N . GLY A 1 165 ? -0.319 -6.751 18.117 1.00 91.00 165 GLY A N 1
ATOM 1281 C CA . GLY A 1 165 ? -0.040 -7.264 16.775 1.00 91.00 165 GLY A CA 1
ATOM 1282 C C . GLY A 1 165 ? -0.669 -6.455 15.634 1.00 91.00 165 GLY A C 1
ATOM 1283 O O . GLY A 1 165 ? -0.440 -6.782 14.465 1.00 91.00 165 GLY A O 1
ATOM 1284 N N . ILE A 1 166 ? -1.415 -5.381 15.924 1.00 92.38 166 ILE A N 1
ATOM 1285 C CA . ILE A 1 166 ? -2.032 -4.526 14.894 1.00 92.38 166 ILE A CA 1
ATOM 1286 C C . ILE A 1 166 ? -0.987 -3.864 13.992 1.00 92.38 166 ILE A C 1
ATOM 1288 O O . ILE A 1 166 ? -1.202 -3.750 12.783 1.00 92.38 166 ILE A O 1
ATOM 1292 N N . GLN A 1 167 ? 0.168 -3.487 14.546 1.00 90.94 167 GLN A N 1
ATOM 1293 C CA . GLN A 1 167 ? 1.257 -2.901 13.767 1.00 90.94 167 GLN A CA 1
ATOM 1294 C C . GLN A 1 167 ? 1.788 -3.887 12.720 1.00 90.94 167 GLN A C 1
ATOM 1296 O O . GLN A 1 167 ? 1.903 -3.554 11.538 1.00 90.94 167 GLN A O 1
ATOM 1301 N N . ASP A 1 168 ? 2.088 -5.112 13.150 1.00 91.94 168 ASP A N 1
ATOM 1302 C CA . ASP A 1 168 ? 2.589 -6.163 12.270 1.00 91.94 168 ASP A CA 1
ATOM 1303 C C . ASP A 1 168 ? 1.576 -6.481 11.166 1.00 91.94 168 ASP A C 1
ATOM 1305 O O . ASP A 1 168 ? 1.929 -6.543 9.985 1.00 91.94 168 ASP A O 1
ATOM 1309 N N . LEU A 1 169 ? 0.294 -6.577 11.531 1.00 94.50 169 LEU A N 1
ATOM 1310 C CA . LEU A 1 169 ? -0.794 -6.762 10.580 1.00 94.50 169 LEU A CA 1
ATOM 1311 C C . LEU A 1 169 ? -0.858 -5.620 9.558 1.00 94.50 169 LEU A C 1
ATOM 1313 O O . LEU A 1 169 ? -0.955 -5.887 8.359 1.00 94.50 169 LEU A O 1
ATOM 1317 N N . GLY A 1 170 ? -0.747 -4.365 10.002 1.00 94.50 170 GLY A N 1
ATOM 1318 C CA . GLY A 1 170 ? -0.690 -3.192 9.130 1.00 94.50 170 GLY A CA 1
ATOM 1319 C C . GLY A 1 170 ? 0.467 -3.259 8.129 1.00 94.50 170 GLY A C 1
ATOM 1320 O O . GLY A 1 170 ? 0.260 -3.038 6.933 1.00 94.50 170 GLY A O 1
ATOM 1321 N N . PHE A 1 171 ? 1.667 -3.644 8.579 1.00 94.31 171 PHE A N 1
ATOM 1322 C CA . PHE A 1 171 ? 2.834 -3.805 7.702 1.00 94.31 171 PHE A CA 1
ATOM 1323 C C . PHE A 1 171 ? 2.635 -4.909 6.670 1.00 94.31 171 PHE A C 1
ATOM 1325 O O . PHE A 1 171 ? 2.921 -4.709 5.487 1.00 94.31 171 PHE A O 1
ATOM 1332 N N . GLN A 1 172 ? 2.119 -6.063 7.099 1.00 95.50 172 GLN A N 1
ATOM 1333 C CA . GLN A 1 172 ? 1.818 -7.166 6.193 1.00 95.50 172 GLN A CA 1
ATOM 1334 C C . GLN A 1 172 ? 0.775 -6.754 5.149 1.00 95.50 172 GLN A C 1
ATOM 1336 O O . GLN A 1 172 ? 0.942 -7.072 3.973 1.00 95.50 172 GLN A O 1
ATOM 1341 N N . MET A 1 173 ? -0.281 -6.032 5.545 1.00 96.81 173 MET A N 1
ATOM 1342 C CA . MET A 1 173 ? -1.317 -5.583 4.611 1.00 96.81 173 MET A CA 1
ATOM 1343 C C . MET A 1 173 ? -0.764 -4.595 3.586 1.00 96.81 173 MET A C 1
ATOM 1345 O O . MET A 1 173 ? -0.958 -4.810 2.394 1.00 96.81 173 MET A O 1
ATOM 1349 N N . VAL A 1 174 ? -0.010 -3.572 4.000 1.00 96.81 174 VAL A N 1
ATOM 1350 C CA . VAL A 1 174 ? 0.612 -2.623 3.058 1.00 96.81 174 VAL A CA 1
ATOM 1351 C C . VAL A 1 174 ? 1.567 -3.332 2.094 1.00 96.81 174 VAL A C 1
ATOM 1353 O O . VAL A 1 174 ? 1.514 -3.092 0.887 1.00 96.81 174 VAL A O 1
ATOM 1356 N N . ALA A 1 175 ? 2.396 -4.256 2.586 1.00 96.94 175 ALA A N 1
ATOM 1357 C CA . ALA A 1 175 ? 3.283 -5.041 1.731 1.00 96.94 175 ALA A CA 1
ATOM 1358 C C . ALA A 1 175 ? 2.511 -5.920 0.730 1.00 96.94 175 ALA A C 1
ATOM 1360 O O . ALA A 1 175 ? 2.889 -5.987 -0.442 1.00 96.94 175 ALA A O 1
ATOM 1361 N N . LYS A 1 176 ? 1.411 -6.556 1.159 1.00 96.62 176 LYS A N 1
ATOM 1362 C CA . LYS A 1 176 ? 0.534 -7.334 0.270 1.00 96.62 176 LYS A CA 1
ATOM 1363 C C . LYS A 1 176 ? -0.190 -6.464 -0.752 1.00 96.62 176 LYS A C 1
ATOM 1365 O O . LYS A 1 176 ? -0.345 -6.891 -1.889 1.00 96.62 176 LYS A O 1
ATOM 1370 N N . ILE A 1 177 ? -0.595 -5.251 -0.382 1.00 97.56 177 ILE A N 1
ATOM 1371 C CA . ILE A 1 177 ? -1.204 -4.294 -1.308 1.00 97.56 177 ILE A CA 1
ATOM 1372 C C . ILE A 1 177 ? -0.217 -3.985 -2.443 1.00 97.56 177 ILE A C 1
ATOM 1374 O O . ILE A 1 177 ? -0.565 -4.167 -3.604 1.00 97.56 177 ILE A O 1
ATOM 1378 N N . TYR A 1 178 ? 1.035 -3.624 -2.138 1.00 97.69 178 TYR A N 1
ATOM 1379 C CA . TYR A 1 178 ? 2.065 -3.414 -3.170 1.00 97.69 178 TYR A CA 1
ATOM 1380 C C . TYR A 1 178 ? 2.356 -4.659 -4.005 1.00 97.69 178 TYR A C 1
ATOM 1382 O O . TYR A 1 178 ? 2.539 -4.546 -5.217 1.00 97.69 178 TYR A O 1
ATOM 1390 N N . GLN A 1 179 ? 2.372 -5.839 -3.383 1.00 96.56 179 GLN A N 1
ATOM 1391 C CA . GLN A 1 179 ? 2.478 -7.097 -4.112 1.00 96.56 179 GLN A CA 1
ATOM 1392 C C . GLN A 1 179 ? 1.328 -7.252 -5.118 1.00 96.56 179 GLN A C 1
ATOM 1394 O O . GLN A 1 179 ? 1.597 -7.464 -6.294 1.00 96.56 179 GLN A O 1
ATOM 1399 N N . ALA A 1 180 ? 0.074 -7.097 -4.685 1.00 94.44 180 ALA A N 1
ATOM 1400 C CA . ALA A 1 180 ? -1.098 -7.239 -5.547 1.00 94.44 180 ALA A CA 1
ATOM 1401 C C . ALA A 1 180 ? -1.062 -6.262 -6.735 1.00 94.44 180 ALA A C 1
ATOM 1403 O O . ALA A 1 180 ? -1.439 -6.627 -7.846 1.00 94.44 180 ALA A O 1
ATOM 1404 N N . MET A 1 181 ? -0.544 -5.046 -6.528 1.00 95.75 181 MET A N 1
ATOM 1405 C CA . MET A 1 181 ? -0.321 -4.089 -7.615 1.00 95.75 181 MET A CA 1
ATOM 1406 C C . MET A 1 181 ? 0.679 -4.590 -8.659 1.00 95.75 181 MET A C 1
ATOM 1408 O O . MET A 1 181 ? 0.411 -4.474 -9.852 1.00 95.75 181 MET A O 1
ATOM 1412 N N . ALA A 1 182 ? 1.805 -5.156 -8.220 1.00 95.06 182 ALA A N 1
ATOM 1413 C CA . ALA A 1 182 ? 2.864 -5.656 -9.098 1.00 95.06 182 ALA A CA 1
ATOM 1414 C C . ALA A 1 182 ? 2.612 -7.073 -9.652 1.00 95.06 182 ALA A C 1
ATOM 1416 O O . ALA A 1 182 ? 3.364 -7.535 -10.508 1.00 95.06 182 ALA A O 1
ATOM 1417 N N . ASP A 1 183 ? 1.592 -7.770 -9.155 1.00 91.88 183 ASP A N 1
ATOM 1418 C CA . ASP A 1 183 ? 1.158 -9.070 -9.675 1.00 91.88 183 ASP A CA 1
ATOM 1419 C C . ASP A 1 183 ? 0.031 -8.917 -10.722 1.00 91.88 183 ASP A C 1
ATOM 1421 O O . ASP A 1 183 ? -0.273 -9.867 -11.439 1.00 91.88 183 ASP A O 1
ATOM 1425 N N . SER A 1 184 ? -0.558 -7.721 -10.864 1.00 89.44 184 SER A N 1
ATOM 1426 C CA . SER A 1 184 ? -1.488 -7.398 -11.955 1.00 89.44 184 SER A CA 1
ATOM 1427 C C . SER A 1 184 ? -0.729 -7.118 -13.257 1.00 89.44 184 SER A C 1
ATOM 1429 O O . SER A 1 184 ? 0.110 -6.216 -13.341 1.00 89.44 184 SER A O 1
ATOM 1431 N N . ASP A 1 185 ? -1.082 -7.867 -14.305 1.00 87.00 185 ASP A N 1
ATOM 1432 C CA . ASP A 1 185 ? -0.502 -7.732 -15.646 1.00 87.00 185 ASP A CA 1
ATOM 1433 C C . ASP A 1 185 ? -0.770 -6.364 -16.290 1.00 87.00 185 ASP A C 1
ATOM 1435 O O . ASP A 1 185 ? -0.102 -5.988 -17.247 1.00 87.00 185 ASP A O 1
ATOM 1439 N N . GLU A 1 186 ? -1.728 -5.585 -15.785 1.00 88.00 186 GLU A N 1
ATOM 1440 C CA . GLU A 1 186 ? -2.002 -4.248 -16.316 1.00 88.00 186 GLU A CA 1
ATOM 1441 C C . GLU A 1 186 ? -1.016 -3.187 -15.833 1.00 88.00 186 GLU A C 1
ATOM 1443 O O . GLU A 1 186 ? -0.898 -2.137 -16.466 1.00 88.00 186 GLU A O 1
ATOM 1448 N N . ASN A 1 187 ? -0.302 -3.456 -14.740 1.00 91.19 187 ASN A N 1
ATOM 1449 C CA . ASN A 1 187 ? 0.675 -2.533 -14.165 1.00 91.19 187 ASN A CA 1
ATOM 1450 C C . ASN A 1 187 ? 2.120 -2.958 -14.436 1.00 91.19 187 ASN A C 1
ATOM 1452 O O . ASN A 1 187 ? 3.068 -2.272 -14.041 1.00 91.19 187 ASN A O 1
ATOM 1456 N N . CYS A 1 188 ? 2.297 -4.090 -15.112 1.00 91.75 188 CYS A N 1
ATOM 1457 C CA . CYS A 1 188 ? 3.592 -4.609 -15.488 1.00 91.75 188 CYS A CA 1
ATOM 1458 C C . CYS A 1 188 ? 3.659 -4.832 -16.990 1.00 91.75 188 CYS A C 1
ATOM 1460 O O . CYS A 1 188 ? 2.736 -5.327 -17.623 1.00 91.75 188 CYS A O 1
ATOM 1462 N N . PHE A 1 189 ? 4.788 -4.483 -17.583 1.00 89.62 189 PHE A N 1
ATOM 1463 C CA . PHE A 1 189 ? 4.994 -4.666 -19.005 1.00 89.62 189 PHE A CA 1
ATOM 1464 C C . PHE A 1 189 ? 6.393 -5.157 -19.281 1.00 89.62 189 PHE A C 1
ATOM 1466 O O . PHE A 1 189 ? 7.360 -4.880 -18.569 1.00 89.62 189 PHE A O 1
ATOM 1473 N N . TYR A 1 190 ? 6.502 -5.915 -20.359 1.00 89.25 190 TYR A N 1
ATOM 1474 C CA . TYR A 1 190 ? 7.800 -6.295 -20.854 1.00 89.25 190 TYR A CA 1
ATOM 1475 C C . TYR A 1 190 ? 8.464 -5.119 -21.552 1.00 89.25 190 TYR A C 1
ATOM 1477 O O . TYR A 1 190 ? 7.882 -4.494 -22.436 1.00 89.25 190 TYR A O 1
ATOM 1485 N N . TRP A 1 191 ? 9.717 -4.889 -21.192 1.00 86.12 191 TRP A N 1
ATOM 1486 C CA . TRP A 1 191 ? 10.606 -3.976 -21.873 1.00 86.12 191 TRP A CA 1
ATOM 1487 C C . TRP A 1 191 ? 11.702 -4.757 -22.585 1.00 86.12 191 TRP A C 1
ATOM 1489 O O . TRP A 1 191 ? 12.393 -5.587 -21.980 1.00 86.12 191 TRP A O 1
ATOM 1499 N N . ASP A 1 192 ? 11.862 -4.474 -23.872 1.00 83.06 192 ASP A N 1
ATOM 1500 C CA . ASP A 1 192 ? 12.950 -5.006 -24.675 1.00 83.06 192 ASP A CA 1
ATOM 1501 C C . ASP A 1 192 ? 14.155 -4.076 -24.556 1.00 83.06 192 ASP A C 1
ATOM 1503 O O . ASP A 1 192 ? 14.128 -2.904 -24.933 1.00 83.06 192 ASP A O 1
ATOM 1507 N N . PHE A 1 193 ? 15.225 -4.607 -23.980 1.00 81.31 193 PHE A N 1
ATOM 1508 C CA . PHE A 1 193 ? 16.496 -3.918 -23.841 1.00 81.31 193 PHE A CA 1
ATOM 1509 C C . PHE A 1 193 ? 17.453 -4.457 -24.906 1.00 81.31 193 PHE A C 1
ATOM 1511 O O . PHE A 1 193 ? 17.851 -5.622 -24.795 1.00 81.31 193 PHE A O 1
ATOM 1518 N N . PRO A 1 194 ? 17.823 -3.657 -25.924 1.00 79.31 194 PRO A N 1
ATOM 1519 C CA . PRO A 1 194 ? 18.745 -4.080 -26.974 1.00 79.31 194 PRO A CA 1
ATOM 1520 C C . PRO A 1 194 ? 19.996 -4.772 -26.422 1.00 79.31 194 PRO A C 1
ATOM 1522 O O . PRO A 1 194 ? 20.620 -4.305 -25.472 1.00 79.31 194 PRO A O 1
ATOM 1525 N N . GLY A 1 195 ? 20.338 -5.924 -27.002 1.00 74.50 195 GLY A N 1
ATOM 1526 C CA . GLY A 1 195 ? 21.485 -6.729 -26.573 1.00 74.50 195 GLY A CA 1
ATOM 1527 C C . GLY A 1 195 ? 21.299 -7.487 -25.254 1.00 74.50 195 GLY A C 1
ATOM 1528 O O . GLY A 1 195 ? 22.249 -8.107 -24.783 1.00 74.50 195 GLY A O 1
ATOM 1529 N N . THR A 1 196 ? 20.107 -7.477 -24.650 1.00 77.19 196 THR A N 1
ATOM 1530 C CA . THR A 1 196 ? 19.822 -8.225 -23.417 1.00 77.19 196 THR A CA 1
ATOM 1531 C C . THR A 1 196 ? 18.445 -8.899 -23.470 1.00 77.19 196 THR A C 1
ATOM 1533 O O . THR A 1 196 ? 17.739 -8.834 -24.476 1.00 77.19 196 THR A O 1
ATOM 1536 N N . ARG A 1 197 ? 18.054 -9.593 -22.393 1.00 81.25 197 ARG A N 1
ATOM 1537 C CA . ARG A 1 197 ? 16.761 -10.286 -22.333 1.00 81.25 197 ARG A CA 1
ATOM 1538 C C . ARG A 1 197 ? 15.605 -9.313 -22.097 1.00 81.25 197 ARG A C 1
ATOM 1540 O O . ARG A 1 197 ? 15.702 -8.393 -21.278 1.00 81.25 197 ARG A O 1
ATOM 1547 N N . ARG A 1 198 ? 14.470 -9.608 -22.731 1.00 86.31 198 ARG A N 1
ATOM 1548 C CA . ARG A 1 198 ? 13.171 -9.010 -22.416 1.00 86.31 198 ARG A CA 1
ATOM 1549 C C . ARG A 1 198 ? 12.909 -9.108 -20.913 1.00 86.31 198 ARG A C 1
ATOM 1551 O O . ARG A 1 198 ? 13.009 -10.186 -20.327 1.00 86.31 198 ARG A O 1
ATOM 1558 N N . THR A 1 199 ? 12.620 -7.978 -20.281 1.00 88.50 199 THR A N 1
ATOM 1559 C CA . THR A 1 199 ? 12.532 -7.868 -18.820 1.00 88.50 199 THR A CA 1
ATOM 1560 C C . THR A 1 199 ? 11.172 -7.320 -18.421 1.00 88.50 199 THR A C 1
ATOM 1562 O O . THR A 1 199 ? 10.693 -6.369 -19.023 1.00 88.50 199 THR A O 1
ATOM 1565 N N . TYR A 1 200 ? 10.539 -7.925 -17.418 1.00 90.69 200 TYR A N 1
ATOM 1566 C CA . TYR A 1 200 ? 9.223 -7.504 -16.939 1.00 90.69 200 TYR A CA 1
ATOM 1567 C C . TYR A 1 200 ? 9.366 -6.425 -15.865 1.00 90.69 200 TYR A C 1
ATOM 1569 O O . TYR A 1 200 ? 10.019 -6.649 -14.845 1.00 90.69 200 TYR A O 1
ATOM 1577 N N . ILE A 1 201 ? 8.800 -5.257 -16.135 1.00 91.81 201 ILE A N 1
ATOM 1578 C CA . ILE A 1 201 ? 8.966 -4.016 -15.382 1.00 91.81 201 ILE A CA 1
ATOM 1579 C C . ILE A 1 201 ? 7.601 -3.618 -14.833 1.00 91.81 201 ILE A C 1
ATOM 1581 O O . ILE A 1 201 ? 6.643 -3.546 -15.594 1.00 91.81 201 ILE A O 1
ATOM 1585 N N . CYS A 1 202 ? 7.524 -3.349 -13.533 1.00 94.69 202 CYS A N 1
ATOM 1586 C CA . CYS A 1 202 ? 6.274 -3.085 -12.830 1.00 94.69 202 CYS A CA 1
ATOM 1587 C C . CYS A 1 202 ? 6.198 -1.663 -12.272 1.00 94.69 202 CYS A C 1
ATOM 1589 O O . CYS A 1 202 ? 7.198 -1.064 -11.848 1.00 94.69 202 CYS A O 1
ATOM 1591 N N . TYR A 1 203 ? 4.978 -1.147 -12.242 1.00 96.06 203 TYR A N 1
ATOM 1592 C CA . TYR A 1 203 ? 4.603 0.130 -11.660 1.00 96.06 203 TYR A CA 1
ATOM 1593 C C . TYR A 1 203 ? 3.517 -0.113 -10.623 1.00 96.06 203 TYR A C 1
ATOM 1595 O O . TYR A 1 203 ? 2.716 -1.032 -10.736 1.00 96.06 203 TYR A O 1
ATOM 1603 N N . VAL A 1 204 ? 3.517 0.697 -9.579 1.00 97.00 204 VAL A N 1
ATOM 1604 C CA . VAL A 1 204 ? 2.554 0.606 -8.480 1.00 97.00 204 VAL A CA 1
ATOM 1605 C C . VAL A 1 204 ? 2.103 2.014 -8.114 1.00 97.00 204 VAL A C 1
ATOM 1607 O O . VAL A 1 204 ? 2.684 2.997 -8.583 1.00 97.00 204 VAL A O 1
ATOM 1610 N N . ALA A 1 205 ? 1.085 2.140 -7.270 1.00 96.94 205 ALA A N 1
ATOM 1611 C CA . ALA A 1 205 ? 0.732 3.426 -6.689 1.00 96.94 205 ALA A CA 1
ATOM 1612 C C . ALA A 1 205 ? 1.915 4.008 -5.906 1.00 96.94 205 ALA A C 1
ATOM 1614 O O . ALA A 1 205 ? 2.604 3.298 -5.181 1.00 96.94 205 ALA A O 1
ATOM 1615 N N . SER A 1 206 ? 2.139 5.314 -5.997 1.00 96.12 206 SER A N 1
ATOM 1616 C CA . SER A 1 206 ? 3.160 5.974 -5.189 1.00 96.12 206 SER A CA 1
ATOM 1617 C C . SER A 1 206 ? 2.765 6.060 -3.723 1.00 96.12 206 SER A C 1
ATOM 1619 O O . SER A 1 206 ? 3.650 6.187 -2.895 1.00 96.12 206 SER A O 1
ATOM 1621 N N . ARG A 1 207 ? 1.472 6.003 -3.381 1.00 95.88 207 ARG A N 1
ATOM 1622 C CA . ARG A 1 207 ? 0.988 6.104 -1.999 1.00 95.88 207 ARG A CA 1
ATOM 1623 C C . ARG A 1 207 ? -0.011 5.019 -1.660 1.00 95.88 207 ARG A C 1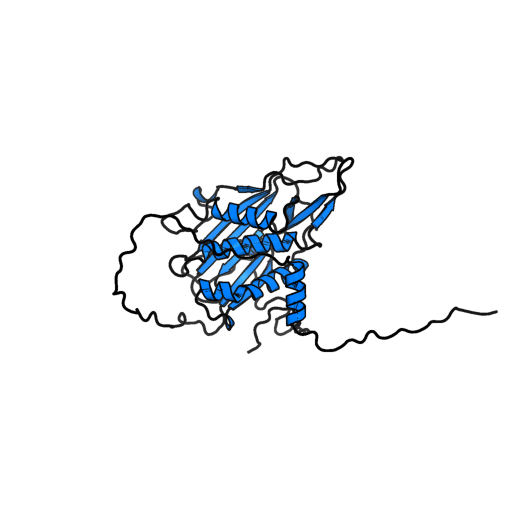
ATOM 1625 O O . ARG A 1 207 ? -0.881 4.701 -2.472 1.00 95.88 207 ARG A O 1
ATOM 1632 N N . VAL A 1 208 ? 0.090 4.528 -0.431 1.00 97.06 208 VAL A N 1
ATOM 1633 C CA . VAL A 1 208 ? -0.867 3.610 0.186 1.00 97.06 208 VAL A CA 1
ATOM 1634 C C . VAL A 1 208 ? -1.122 4.080 1.609 1.00 97.06 208 VAL A C 1
ATOM 1636 O O . VAL A 1 208 ? -0.178 4.377 2.338 1.00 97.06 208 VAL A O 1
ATOM 1639 N N . GLU A 1 209 ? -2.389 4.127 2.007 1.00 95.44 209 GLU A N 1
ATOM 1640 C CA . GLU A 1 209 ? -2.784 4.309 3.402 1.00 95.44 209 GLU A CA 1
ATOM 1641 C C . GLU A 1 209 ? -3.741 3.194 3.817 1.00 95.44 209 GLU A C 1
ATOM 1643 O O . GLU A 1 209 ? -4.632 2.833 3.053 1.00 95.44 209 GLU A O 1
ATOM 1648 N N . ILE A 1 210 ? -3.552 2.646 5.014 1.00 95.25 210 ILE A N 1
ATOM 1649 C CA . ILE A 1 210 ? -4.507 1.744 5.662 1.00 95.25 210 ILE A CA 1
ATOM 1650 C C . ILE A 1 210 ? -4.887 2.311 7.028 1.00 95.25 210 ILE A C 1
ATOM 1652 O O . ILE A 1 210 ? -4.003 2.800 7.730 1.00 95.25 210 ILE A O 1
ATOM 1656 N N . ALA A 1 211 ? -6.165 2.252 7.408 1.00 92.12 211 ALA A N 1
ATOM 1657 C CA . ALA A 1 211 ? -6.666 2.790 8.674 1.00 92.12 211 ALA A CA 1
ATOM 1658 C C . ALA A 1 211 ? -7.716 1.884 9.347 1.00 92.12 211 ALA A C 1
ATOM 1660 O O . ALA A 1 211 ? -8.553 1.279 8.677 1.00 92.12 211 ALA A O 1
ATOM 1661 N N . PHE A 1 212 ? -7.682 1.831 10.681 1.00 90.31 212 PHE A N 1
ATOM 1662 C CA . PHE A 1 212 ? -8.491 0.989 11.567 1.00 90.31 212 PHE A CA 1
ATOM 1663 C C . PHE A 1 212 ? -8.993 1.820 12.765 1.00 90.31 212 PHE A C 1
ATOM 1665 O O . PHE A 1 212 ? -8.186 2.473 13.410 1.00 90.31 212 PHE A O 1
ATOM 1672 N N . ALA A 1 213 ? -10.261 1.797 13.176 1.00 81.81 213 ALA A N 1
ATOM 1673 C CA . ALA A 1 213 ? -11.399 1.827 12.267 1.00 81.81 213 ALA A CA 1
ATOM 1674 C C . ALA A 1 213 ? -11.628 3.278 11.818 1.00 81.81 213 ALA A C 1
ATOM 1676 O O . ALA A 1 213 ? -11.231 4.220 12.500 1.00 81.81 213 ALA A O 1
ATOM 1677 N N . THR A 1 214 ? -12.293 3.473 10.688 1.00 75.31 214 THR A N 1
ATOM 1678 C CA . THR A 1 214 ? -12.556 4.817 10.150 1.00 75.31 214 THR A CA 1
ATOM 1679 C C . THR A 1 214 ? -13.989 5.292 10.376 1.00 75.31 214 THR A C 1
ATOM 1681 O O . THR A 1 214 ? -14.293 6.445 10.106 1.00 75.31 214 THR A O 1
ATOM 1684 N N . ASN A 1 215 ? -14.914 4.451 10.835 1.00 68.62 215 ASN A N 1
ATOM 1685 C CA . ASN A 1 215 ? -16.339 4.793 10.981 1.00 68.62 215 ASN A CA 1
ATOM 1686 C C . ASN A 1 215 ? -16.901 4.533 12.391 1.00 68.62 215 ASN A C 1
ATOM 1688 O O . ASN A 1 215 ? -18.097 4.309 12.550 1.00 68.62 215 ASN A O 1
ATOM 1692 N N . GLY A 1 216 ? -16.054 4.589 13.414 1.00 58.16 216 GLY A N 1
ATOM 1693 C CA . GLY A 1 216 ? -16.482 4.495 14.803 1.00 58.16 216 GLY A CA 1
ATOM 1694 C C . GLY A 1 216 ? -15.299 4.605 15.755 1.00 58.16 216 GLY A C 1
ATOM 1695 O O . GLY A 1 216 ? -14.208 4.156 15.420 1.00 58.16 216 GLY A O 1
ATOM 1696 N N . GLY A 1 217 ? -15.546 5.151 16.950 1.00 68.00 217 GLY A N 1
ATOM 1697 C CA . GLY A 1 217 ? -14.579 5.189 18.051 1.00 68.00 217 GLY A CA 1
ATOM 1698 C C . GLY A 1 217 ? -13.265 5.914 17.726 1.00 68.00 217 GLY A C 1
ATOM 1699 O O . GLY A 1 217 ? -13.137 6.526 16.665 1.00 68.00 217 GLY A O 1
ATOM 1700 N N . PRO A 1 218 ? -12.295 5.882 18.653 1.00 79.25 218 PRO A N 1
ATOM 1701 C CA . PRO A 1 218 ? -10.947 6.387 18.411 1.00 79.25 218 PRO A CA 1
ATOM 1702 C C . PRO A 1 218 ? -10.204 5.558 17.359 1.00 79.25 218 PRO A C 1
ATOM 1704 O O . PRO A 1 218 ? -10.442 4.355 17.213 1.00 79.25 218 PRO A O 1
ATOM 1707 N N . ILE A 1 219 ? -9.258 6.192 16.667 1.00 83.25 219 ILE A N 1
ATOM 1708 C CA . ILE A 1 219 ? -8.387 5.521 15.697 1.00 83.25 219 ILE A CA 1
ATOM 1709 C C . ILE A 1 219 ? -7.576 4.442 16.427 1.00 83.25 219 ILE A C 1
ATOM 1711 O O . ILE A 1 219 ? -6.837 4.721 17.364 1.00 83.25 219 ILE A O 1
ATOM 1715 N N . ALA A 1 220 ? -7.699 3.196 15.983 1.00 89.00 220 ALA A N 1
ATOM 1716 C CA . ALA A 1 220 ? -6.950 2.059 16.505 1.00 89.00 220 ALA A CA 1
ATOM 1717 C C . ALA A 1 220 ? -5.590 1.889 15.816 1.00 89.00 220 ALA A C 1
ATOM 1719 O O . ALA A 1 220 ? -4.627 1.448 16.439 1.00 89.00 220 ALA A O 1
ATOM 1720 N N . GLY A 1 221 ? -5.492 2.248 14.538 1.00 90.38 221 GLY A N 1
ATOM 1721 C CA . GLY A 1 221 ? -4.231 2.231 13.818 1.00 90.38 221 GLY A CA 1
ATOM 1722 C C . GLY A 1 221 ? -4.329 2.841 12.430 1.00 90.38 221 GLY A C 1
ATOM 1723 O O . GLY A 1 221 ? -5.394 2.879 11.822 1.00 90.38 221 GLY A O 1
ATOM 1724 N N . VAL A 1 222 ? -3.208 3.323 11.921 1.00 92.19 222 VAL A N 1
ATOM 1725 C CA . VAL A 1 222 ? -3.079 3.907 10.593 1.00 92.19 222 VAL A CA 1
ATOM 1726 C C . VAL A 1 222 ? -1.635 3.807 10.123 1.00 92.19 222 VAL A C 1
ATOM 1728 O O . VAL A 1 222 ? -0.693 3.967 10.898 1.00 92.19 222 VAL A O 1
ATOM 1731 N N . LEU A 1 223 ? -1.457 3.577 8.831 1.00 92.69 223 LEU A N 1
ATOM 1732 C CA . LEU A 1 223 ? -0.158 3.617 8.183 1.00 92.69 223 LEU A CA 1
ATOM 1733 C C . LEU A 1 223 ? -0.300 4.237 6.805 1.00 92.69 223 LEU A C 1
ATOM 1735 O O . LEU A 1 223 ? -0.963 3.668 5.946 1.00 92.69 223 LEU A O 1
ATOM 1739 N N . ASN A 1 224 ? 0.355 5.375 6.607 1.00 92.38 224 ASN A N 1
ATOM 1740 C CA . ASN A 1 224 ? 0.416 6.131 5.365 1.00 92.38 224 ASN A CA 1
ATOM 1741 C C . ASN A 1 224 ? 1.859 6.153 4.865 1.00 92.38 224 ASN A C 1
ATOM 1743 O O . ASN A 1 224 ? 2.753 6.711 5.513 1.00 92.38 224 ASN A O 1
ATOM 1747 N N . VAL A 1 225 ? 2.081 5.541 3.706 1.00 92.56 225 VAL A N 1
ATOM 1748 C CA . VAL A 1 225 ? 3.404 5.383 3.108 1.00 92.56 225 VAL A CA 1
ATOM 1749 C C . VAL A 1 225 ? 3.441 5.904 1.682 1.00 92.56 225 VAL A C 1
ATOM 1751 O O . VAL A 1 225 ? 2.451 5.852 0.951 1.00 92.56 225 VAL A O 1
ATOM 1754 N N . GLU A 1 226 ? 4.619 6.354 1.265 1.00 93.44 226 GLU A N 1
ATOM 1755 C CA . GLU A 1 226 ? 4.904 6.788 -0.095 1.00 93.44 226 GLU A CA 1
ATOM 1756 C C . GLU A 1 226 ? 6.179 6.131 -0.624 1.00 93.44 226 GLU A C 1
ATOM 1758 O O . GLU A 1 226 ? 7.216 6.156 0.031 1.00 93.44 226 GLU A O 1
ATOM 1763 N N . LEU A 1 227 ? 6.105 5.578 -1.828 1.00 94.81 227 LEU A N 1
ATOM 1764 C CA . LEU A 1 227 ? 7.232 5.096 -2.607 1.00 94.81 227 LEU A CA 1
ATOM 1765 C C . LEU A 1 227 ? 7.629 6.146 -3.651 1.00 94.81 227 LEU A C 1
ATOM 1767 O O . LEU A 1 227 ? 6.872 6.437 -4.582 1.00 94.81 227 LEU A O 1
ATOM 1771 N N . ILE A 1 228 ? 8.849 6.668 -3.548 1.00 93.81 228 ILE A N 1
ATOM 1772 C CA . ILE A 1 228 ? 9.399 7.654 -4.485 1.00 93.81 228 ILE A CA 1
ATOM 1773 C C . ILE A 1 228 ? 10.563 7.030 -5.236 1.00 93.81 228 ILE A C 1
ATOM 1775 O O . ILE A 1 228 ? 11.594 6.707 -4.653 1.00 93.81 228 ILE A O 1
ATOM 1779 N N . TRP A 1 229 ? 10.413 6.881 -6.546 1.00 95.56 229 TRP A N 1
ATOM 1780 C CA . TRP A 1 229 ? 11.519 6.493 -7.407 1.00 95.56 229 TRP A CA 1
ATOM 1781 C C . TRP A 1 229 ? 12.414 7.701 -7.708 1.00 95.56 229 TRP A C 1
ATOM 1783 O O . TRP A 1 229 ? 11.917 8.772 -8.052 1.00 95.56 229 TRP A O 1
ATOM 1793 N N . ASN A 1 230 ? 13.737 7.547 -7.618 1.00 93.62 230 ASN A N 1
ATOM 1794 C CA . ASN A 1 230 ? 14.693 8.647 -7.809 1.00 93.62 230 ASN A CA 1
ATOM 1795 C C . ASN A 1 230 ? 14.900 9.076 -9.280 1.00 93.62 230 ASN A C 1
ATOM 1797 O O . ASN A 1 230 ? 15.826 9.834 -9.586 1.00 93.62 230 ASN A O 1
ATOM 1801 N N . LYS A 1 231 ? 14.063 8.589 -10.201 1.00 91.31 231 LYS A N 1
ATOM 1802 C CA . LYS A 1 231 ? 14.026 8.975 -11.619 1.00 91.31 231 LYS A CA 1
ATOM 1803 C C . LYS A 1 231 ? 12.596 9.358 -12.017 1.00 91.31 231 LYS A C 1
ATOM 1805 O O . LYS A 1 231 ? 11.671 9.355 -11.212 1.00 91.31 231 LYS A O 1
ATOM 1810 N N . LYS A 1 232 ? 12.404 9.705 -13.291 1.00 88.88 232 LYS A N 1
ATOM 1811 C CA . LYS A 1 232 ? 11.104 10.123 -13.822 1.00 88.88 232 LYS A CA 1
ATOM 1812 C C . LYS A 1 232 ? 10.192 8.923 -14.085 1.00 88.88 232 LYS A C 1
ATOM 1814 O O . LYS A 1 232 ? 10.432 8.166 -15.023 1.00 88.88 232 LYS A O 1
ATOM 1819 N N . THR A 1 233 ? 9.097 8.816 -13.340 1.00 88.25 233 THR A N 1
ATOM 1820 C CA . THR A 1 233 ? 8.019 7.866 -13.647 1.00 88.25 233 THR A CA 1
ATOM 1821 C C . THR A 1 233 ? 7.226 8.322 -14.873 1.00 88.25 233 THR A C 1
ATOM 1823 O O . THR A 1 233 ? 6.872 9.496 -15.000 1.00 88.25 233 THR A O 1
ATOM 1826 N N . MET A 1 234 ? 6.945 7.399 -15.794 1.00 83.19 234 MET A N 1
ATOM 1827 C CA . MET A 1 234 ? 6.123 7.682 -16.973 1.00 83.19 234 MET A CA 1
ATOM 1828 C C . MET A 1 234 ? 4.635 7.761 -16.588 1.00 83.19 234 MET A C 1
ATOM 1830 O O . MET A 1 234 ? 4.178 6.932 -15.795 1.00 83.19 234 MET A O 1
ATOM 1834 N N . PRO A 1 235 ? 3.863 8.721 -17.132 1.00 83.00 235 PRO A N 1
ATOM 1835 C CA . PRO A 1 235 ? 2.424 8.794 -16.885 1.00 83.00 235 PRO A CA 1
ATOM 1836 C C . PRO A 1 235 ? 1.707 7.560 -17.454 1.00 83.00 235 PRO A C 1
ATOM 1838 O O . PRO A 1 235 ? 2.233 6.893 -18.342 1.00 83.00 235 PRO A O 1
ATOM 1841 N N . ASN A 1 236 ? 0.496 7.278 -16.966 1.00 82.56 236 ASN A N 1
ATOM 1842 C CA . ASN A 1 236 ? -0.381 6.200 -17.455 1.00 82.56 236 ASN A CA 1
ATOM 1843 C C . ASN A 1 236 ? 0.207 4.774 -17.376 1.00 82.56 236 ASN A C 1
ATOM 1845 O O . ASN A 1 236 ? -0.279 3.872 -18.049 1.00 82.56 236 ASN A O 1
ATOM 1849 N N . THR A 1 237 ? 1.238 4.558 -16.557 1.00 87.38 237 THR A N 1
ATOM 1850 C CA . THR A 1 237 ? 1.845 3.235 -16.303 1.00 87.38 237 THR A CA 1
ATOM 1851 C C . THR A 1 237 ? 1.188 2.472 -15.153 1.00 87.38 237 THR A C 1
ATOM 1853 O O . THR A 1 237 ? 1.547 1.334 -14.879 1.00 87.38 237 THR A O 1
ATOM 1856 N N . TRP A 1 238 ? 0.227 3.102 -14.481 1.00 91.56 238 TRP A N 1
ATOM 1857 C CA . TRP A 1 238 ? -0.500 2.581 -13.333 1.00 91.56 238 TRP A CA 1
ATOM 1858 C C . TRP A 1 238 ? -1.992 2.786 -13.564 1.00 91.56 238 TRP A C 1
ATOM 1860 O O . TRP A 1 238 ? -2.413 3.895 -13.910 1.00 91.56 238 TRP A O 1
ATOM 1870 N N . ASN A 1 239 ? -2.784 1.732 -13.363 1.00 88.25 239 ASN A N 1
ATOM 1871 C CA . ASN A 1 239 ? -4.238 1.804 -13.400 1.00 88.25 239 ASN A CA 1
ATOM 1872 C C . ASN A 1 239 ? -4.805 1.371 -12.046 1.00 88.25 239 ASN A C 1
ATOM 1874 O O . ASN A 1 239 ? -4.887 0.183 -11.719 1.00 88.25 239 ASN A O 1
ATOM 18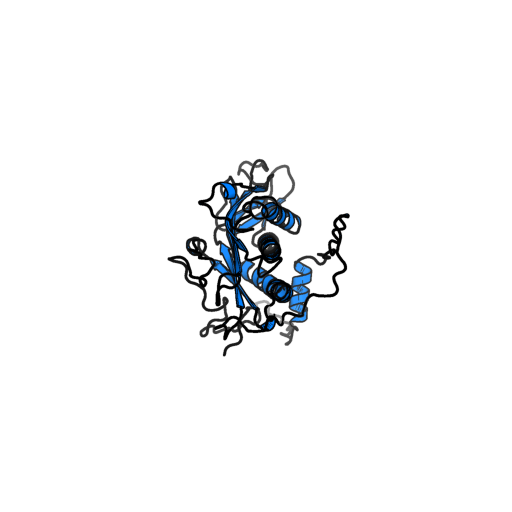78 N N . CYS A 1 240 ? -5.202 2.364 -11.256 1.00 89.88 240 CYS A N 1
ATOM 1879 C CA . CYS A 1 240 ? -5.683 2.117 -9.911 1.00 89.88 240 CYS A CA 1
ATOM 1880 C C . CYS A 1 240 ? -7.001 1.330 -9.915 1.00 89.88 240 CYS A C 1
ATOM 1882 O O . CYS A 1 240 ? -7.122 0.335 -9.203 1.00 89.88 240 CYS A O 1
ATOM 1884 N N . GLU A 1 241 ? -7.957 1.725 -10.756 1.00 87.12 241 GLU A N 1
ATOM 1885 C CA . GLU A 1 241 ? -9.290 1.123 -10.844 1.00 87.12 241 GLU A CA 1
ATOM 1886 C C . GLU A 1 241 ? -9.233 -0.378 -11.113 1.00 87.12 241 GLU A C 1
ATOM 1888 O O . GLU A 1 241 ? -9.973 -1.148 -10.502 1.00 87.12 241 GLU A O 1
ATOM 1893 N N . LYS A 1 242 ? -8.333 -0.802 -12.005 1.00 83.06 242 LYS A N 1
ATOM 1894 C CA . LYS A 1 242 ? -8.166 -2.219 -12.347 1.00 83.06 242 LYS A CA 1
ATOM 1895 C C . LYS A 1 242 ? -7.622 -3.047 -11.189 1.00 83.06 242 LYS A C 1
ATOM 1897 O O . LYS A 1 242 ? -7.993 -4.204 -11.029 1.00 83.06 242 LYS A O 1
ATOM 1902 N N . THR A 1 243 ? -6.778 -2.446 -10.360 1.00 84.56 243 THR A N 1
ATOM 1903 C CA . THR A 1 243 ? -6.144 -3.142 -9.238 1.00 84.56 243 THR A CA 1
ATOM 1904 C C . THR A 1 243 ? -7.011 -3.126 -7.980 1.00 84.56 243 THR A C 1
ATOM 1906 O O . THR A 1 243 ? -6.907 -4.021 -7.139 1.00 84.56 243 THR A O 1
ATOM 1909 N N . GLN A 1 244 ? -7.899 -2.135 -7.859 1.00 86.44 244 GLN A N 1
ATOM 1910 C CA . GLN A 1 244 ? -8.757 -1.944 -6.694 1.00 86.44 244 GLN A CA 1
ATOM 1911 C C . GLN A 1 244 ? -9.539 -3.218 -6.342 1.00 86.44 244 GLN A C 1
ATOM 1913 O O . GLN A 1 244 ? -9.500 -3.642 -5.192 1.00 86.44 244 GLN A O 1
ATOM 1918 N N . ALA A 1 245 ? -10.166 -3.873 -7.326 1.00 79.81 245 ALA A N 1
ATOM 1919 C CA . ALA A 1 245 ? -10.967 -5.079 -7.099 1.00 79.81 245 ALA A CA 1
ATOM 1920 C C . ALA A 1 245 ? -10.147 -6.250 -6.524 1.00 79.81 245 ALA A C 1
ATOM 1922 O O . ALA A 1 245 ? -10.621 -6.980 -5.653 1.00 79.81 245 ALA A O 1
ATOM 1923 N N . SER A 1 246 ? -8.897 -6.417 -6.970 1.00 83.62 246 SER A N 1
ATOM 1924 C CA . SER A 1 246 ? -8.008 -7.460 -6.443 1.00 83.62 246 SER A CA 1
ATOM 1925 C C . SER A 1 246 ? -7.630 -7.191 -4.987 1.00 83.62 246 SER A C 1
ATOM 1927 O O . SER A 1 246 ? -7.561 -8.118 -4.179 1.00 83.62 246 SER A O 1
ATOM 1929 N N . ILE A 1 247 ? -7.384 -5.926 -4.646 1.00 90.38 247 ILE A N 1
ATOM 1930 C CA . ILE A 1 247 ? -7.044 -5.523 -3.281 1.00 90.38 247 ILE A CA 1
ATOM 1931 C C . ILE A 1 247 ? -8.275 -5.640 -2.377 1.00 90.38 247 ILE A C 1
ATOM 1933 O O . ILE A 1 247 ? -8.166 -6.189 -1.285 1.00 90.38 247 ILE A O 1
ATOM 1937 N N . ASP A 1 248 ? -9.452 -5.245 -2.858 1.00 84.00 248 ASP A N 1
ATOM 1938 C CA . ASP A 1 248 ? -10.729 -5.432 -2.165 1.00 84.00 248 ASP A CA 1
ATOM 1939 C C . ASP A 1 248 ? -11.005 -6.906 -1.844 1.00 84.00 248 ASP A C 1
ATOM 1941 O O . ASP A 1 248 ? -11.320 -7.245 -0.698 1.00 84.00 248 ASP A O 1
ATOM 1945 N N . GLY A 1 249 ? -10.845 -7.801 -2.825 1.00 82.06 249 GLY A N 1
ATOM 1946 C CA . GLY A 1 249 ? -11.013 -9.241 -2.624 1.00 82.06 249 GLY A CA 1
ATOM 1947 C C . GLY A 1 249 ? -10.015 -9.808 -1.610 1.00 82.06 249 GLY A C 1
ATOM 1948 O O . GLY A 1 249 ? -10.389 -10.563 -0.709 1.00 82.06 249 GLY A O 1
ATOM 1949 N N . MET A 1 250 ? -8.750 -9.383 -1.692 1.00 89.12 250 MET A N 1
ATOM 1950 C CA . MET A 1 250 ? -7.719 -9.752 -0.722 1.00 89.12 250 MET A CA 1
ATOM 1951 C C . MET A 1 250 ? -8.083 -9.277 0.691 1.00 89.12 250 MET A C 1
ATOM 1953 O O . MET A 1 250 ? -8.026 -10.069 1.635 1.00 89.12 250 MET A O 1
ATOM 1957 N N . MET A 1 251 ? -8.473 -8.015 0.866 1.00 88.81 251 MET A N 1
ATOM 1958 C CA . MET A 1 251 ? -8.846 -7.472 2.173 1.00 88.81 251 MET A CA 1
ATOM 1959 C C . MET A 1 251 ? -10.056 -8.212 2.759 1.00 88.81 251 MET A C 1
ATOM 1961 O O . MET A 1 251 ? -10.053 -8.576 3.937 1.00 88.81 251 MET A O 1
ATOM 1965 N N . TRP A 1 252 ? -11.056 -8.533 1.935 1.00 85.25 252 TRP A N 1
ATOM 1966 C CA . TRP A 1 252 ? -12.218 -9.318 2.354 1.00 85.25 252 TRP A CA 1
ATOM 1967 C C . TRP A 1 252 ? -11.848 -10.727 2.836 1.00 85.25 252 TRP A C 1
ATOM 1969 O O . TRP A 1 252 ? -12.346 -11.187 3.871 1.00 85.25 252 TRP A O 1
ATOM 1979 N N . GLY A 1 253 ? -10.941 -11.396 2.120 1.00 83.62 253 GLY A N 1
ATOM 1980 C CA . GLY A 1 253 ? -10.410 -12.706 2.498 1.00 83.62 253 GLY A CA 1
ATOM 1981 C C . GLY A 1 253 ? -9.644 -12.687 3.825 1.00 83.62 253 GLY A C 1
ATOM 1982 O O . GLY A 1 253 ? -9.669 -13.671 4.559 1.00 83.62 253 GLY A O 1
ATOM 1983 N N . ASN A 1 254 ? -9.032 -11.554 4.191 1.00 86.88 254 ASN A N 1
ATOM 1984 C CA . ASN A 1 254 ? -8.249 -11.403 5.425 1.00 86.88 254 ASN A CA 1
ATOM 1985 C C . ASN A 1 254 ? -9.078 -10.961 6.650 1.00 86.88 254 ASN A C 1
ATOM 1987 O O . ASN A 1 254 ? -8.512 -10.780 7.728 1.00 86.88 254 ASN A O 1
ATOM 1991 N N . ARG A 1 255 ? -10.416 -10.867 6.554 1.00 89.19 255 ARG A N 1
ATOM 1992 C CA . ARG A 1 255 ? -11.279 -10.469 7.690 1.00 89.19 255 ARG A CA 1
ATOM 1993 C C . ARG A 1 255 ? -11.123 -11.321 8.945 1.00 89.19 255 ARG A C 1
ATOM 1995 O O . ARG A 1 255 ? -11.343 -10.813 10.036 1.00 89.19 255 ARG A O 1
ATOM 2002 N N . TYR A 1 256 ? -10.746 -12.592 8.814 1.00 90.81 256 TYR A N 1
ATOM 2003 C CA . TYR A 1 256 ? -10.490 -13.439 9.982 1.00 90.81 256 TYR A CA 1
ATOM 2004 C C . TYR A 1 256 ? -9.290 -12.939 10.803 1.00 90.81 256 TYR A C 1
ATOM 2006 O O . TYR A 1 256 ? -9.379 -12.907 12.023 1.00 90.81 256 TYR A O 1
ATOM 2014 N N . ARG A 1 257 ? -8.223 -12.461 10.147 1.00 92.56 257 ARG A N 1
ATOM 2015 C CA . ARG A 1 257 ? -7.043 -11.899 10.824 1.00 92.56 257 ARG A CA 1
ATOM 2016 C C . ARG A 1 257 ? -7.348 -10.554 11.463 1.00 92.56 257 ARG A C 1
ATOM 2018 O O . ARG A 1 257 ? -6.889 -10.284 12.564 1.00 92.56 257 ARG A O 1
ATOM 2025 N N . PHE A 1 258 ? -8.148 -9.724 10.788 1.00 92.31 258 PHE A N 1
ATOM 2026 C CA . PHE A 1 258 ? -8.641 -8.483 11.389 1.00 92.31 258 PHE A CA 1
ATOM 2027 C C . PHE A 1 258 ? -9.474 -8.783 12.635 1.00 92.31 258 PHE A C 1
ATOM 2029 O O . PHE A 1 258 ? -9.256 -8.164 13.664 1.00 92.31 258 PHE A O 1
ATOM 2036 N N . ALA A 1 259 ? -10.380 -9.761 12.571 1.00 90.81 259 ALA A N 1
ATOM 2037 C CA . ALA A 1 259 ? -11.198 -10.157 13.714 1.00 90.81 259 ALA A CA 1
ATOM 2038 C C . ALA A 1 259 ? -10.355 -10.659 14.893 1.00 90.81 259 ALA A C 1
ATOM 2040 O O . ALA A 1 259 ? -10.620 -10.287 16.030 1.00 90.81 259 ALA A O 1
ATOM 2041 N N . GLU A 1 260 ? -9.325 -11.458 14.617 1.00 93.38 260 GLU A N 1
ATOM 2042 C CA . GLU A 1 260 ? -8.401 -11.983 15.623 1.00 93.38 260 GLU A CA 1
ATOM 2043 C C . GLU A 1 260 ? -7.621 -10.865 16.329 1.00 93.38 260 GLU A C 1
ATOM 2045 O O . GLU A 1 260 ? -7.688 -10.738 17.550 1.00 93.38 260 GLU A O 1
ATOM 2050 N N . VAL A 1 261 ? -6.934 -10.012 15.563 1.00 93.81 261 VAL A N 1
ATOM 2051 C CA . VAL A 1 261 ? -6.068 -8.957 16.115 1.00 93.81 261 VAL A CA 1
ATOM 2052 C C . VAL A 1 261 ? -6.880 -7.822 16.739 1.00 93.81 261 VAL A C 1
ATOM 2054 O O . VAL A 1 261 ? -6.556 -7.341 17.823 1.00 93.81 261 VAL A O 1
ATOM 2057 N N . MET A 1 262 ? -7.972 -7.416 16.089 1.00 89.81 262 MET A N 1
ATOM 2058 C CA . MET A 1 262 ? -8.814 -6.316 16.565 1.00 89.81 262 MET A CA 1
ATOM 2059 C C . MET A 1 262 ? -9.833 -6.753 17.619 1.00 89.81 262 MET A C 1
ATOM 2061 O O . MET A 1 262 ? -10.486 -5.907 18.222 1.00 89.81 262 MET A O 1
ATOM 2065 N N . ARG A 1 263 ? -10.016 -8.063 17.831 1.00 89.75 263 ARG A N 1
ATOM 2066 C CA . ARG A 1 263 ? -11.086 -8.628 18.675 1.00 89.75 263 ARG A CA 1
ATOM 2067 C C . ARG A 1 263 ? -12.481 -8.138 18.266 1.00 89.75 263 ARG A C 1
ATOM 2069 O O . ARG A 1 263 ? -13.378 -7.993 19.094 1.00 89.75 263 ARG A O 1
ATOM 2076 N N . TRP A 1 264 ? -12.664 -7.863 16.977 1.00 87.06 264 TRP A N 1
ATOM 2077 C CA . TRP A 1 264 ? -13.940 -7.443 16.402 1.00 87.06 264 TRP A CA 1
ATOM 2078 C C . TRP A 1 264 ? -14.692 -8.650 15.829 1.00 87.06 264 TRP A C 1
ATOM 2080 O O . TRP A 1 264 ? -14.064 -9.550 15.268 1.00 87.06 264 TRP A O 1
ATOM 2090 N N . PRO A 1 265 ? -16.036 -8.677 15.873 1.00 82.38 265 PRO A N 1
ATOM 2091 C CA . PRO A 1 265 ? -16.811 -9.695 15.172 1.00 82.38 265 PRO A CA 1
ATOM 2092 C C . PRO A 1 265 ? -16.542 -9.654 13.661 1.00 82.38 265 PRO A C 1
ATOM 2094 O O . PRO A 1 265 ? -16.748 -8.630 13.007 1.00 82.38 265 PRO A O 1
ATOM 2097 N N . LYS A 1 266 ? -16.090 -10.776 13.085 1.00 85.00 266 LYS A N 1
ATOM 2098 C CA . LYS A 1 266 ? -15.693 -10.892 11.666 1.00 85.00 266 LYS A CA 1
ATOM 2099 C C . LYS A 1 266 ? -16.776 -10.420 10.689 1.00 85.00 266 LYS A C 1
ATOM 2101 O O . LYS A 1 266 ? -16.466 -9.806 9.668 1.00 85.00 266 LYS A O 1
ATOM 2106 N N . ASP A 1 267 ? -18.037 -10.724 10.978 1.00 78.56 267 ASP A N 1
ATOM 2107 C CA . ASP A 1 267 ? -19.209 -10.357 10.175 1.00 78.56 267 ASP A CA 1
ATOM 2108 C C . ASP A 1 267 ? -19.496 -8.847 10.187 1.00 78.56 267 ASP A C 1
ATOM 2110 O O . ASP A 1 267 ? -20.166 -8.335 9.291 1.00 78.56 267 ASP A O 1
ATOM 2114 N N . LYS A 1 268 ? -18.941 -8.124 11.163 1.00 79.75 268 LYS A N 1
ATOM 2115 C CA . LYS A 1 268 ? -19.045 -6.671 11.287 1.00 79.75 268 LYS A CA 1
ATOM 2116 C C . LYS A 1 268 ? -17.866 -5.932 10.661 1.00 79.75 268 LYS A C 1
ATOM 2118 O O . LYS A 1 268 ? -17.914 -4.712 10.615 1.00 79.75 268 LYS A O 1
ATOM 2123 N N . ILE A 1 269 ? -16.836 -6.618 10.166 1.00 82.44 269 ILE A N 1
ATOM 2124 C CA . ILE A 1 269 ? -15.675 -5.976 9.537 1.00 82.44 269 ILE A CA 1
ATOM 2125 C C . ILE A 1 269 ? -15.956 -5.717 8.059 1.00 82.44 269 ILE A C 1
ATOM 2127 O O . ILE A 1 269 ? -16.270 -6.643 7.305 1.00 82.44 269 ILE A O 1
ATOM 2131 N N . LEU A 1 270 ? -15.785 -4.464 7.650 1.00 82.12 270 LEU A N 1
ATOM 2132 C CA . LEU A 1 270 ? -15.952 -3.981 6.289 1.00 82.12 270 LEU A CA 1
ATOM 2133 C C . LEU A 1 270 ? -14.664 -3.311 5.800 1.00 82.12 270 LEU A C 1
ATOM 2135 O O . LEU A 1 270 ? -14.402 -2.156 6.126 1.00 82.12 270 LEU A O 1
ATOM 2139 N N . PRO A 1 271 ? -13.837 -4.010 5.019 1.00 85.38 271 PRO A N 1
ATOM 2140 C CA . PRO A 1 271 ? -12.744 -3.371 4.310 1.00 85.38 271 PRO A CA 1
ATOM 2141 C C . PRO A 1 271 ? -13.258 -2.555 3.118 1.00 85.38 271 PRO A C 1
ATOM 2143 O O . PRO A 1 271 ? -14.100 -3.036 2.358 1.00 85.38 271 PRO A O 1
ATOM 2146 N N . PHE A 1 272 ? -12.718 -1.353 2.938 1.00 82.06 272 PHE A N 1
ATOM 2147 C CA . PHE A 1 272 ? -13.028 -0.442 1.840 1.00 82.06 272 PHE A CA 1
ATOM 2148 C C . PHE A 1 272 ? -11.747 -0.065 1.114 1.00 82.06 272 PHE A C 1
ATOM 2150 O O . PHE A 1 272 ? -10.961 0.719 1.637 1.00 82.06 272 PHE A O 1
ATOM 2157 N N . THR A 1 273 ? -11.543 -0.563 -0.101 1.00 87.44 273 THR A N 1
ATOM 2158 C CA . THR A 1 273 ? -10.442 -0.094 -0.944 1.00 87.44 273 THR A CA 1
ATOM 2159 C C . THR A 1 273 ? -10.946 0.953 -1.914 1.00 87.44 273 THR A C 1
ATOM 2161 O O . THR A 1 273 ? -11.980 0.767 -2.554 1.00 87.44 273 THR A O 1
ATOM 2164 N N . PHE A 1 274 ? -10.214 2.053 -2.073 1.00 88.00 274 PHE A N 1
ATOM 2165 C CA . PHE A 1 274 ? -10.527 3.019 -3.116 1.00 88.00 274 PHE A CA 1
ATOM 2166 C C . PHE A 1 274 ? -9.319 3.789 -3.635 1.00 88.00 274 PHE A C 1
ATOM 2168 O O . PHE A 1 274 ? -8.357 4.095 -2.926 1.00 88.00 274 PHE A O 1
ATOM 2175 N N . CYS A 1 275 ? -9.415 4.123 -4.917 1.00 90.81 275 CYS A N 1
ATOM 2176 C CA . CYS A 1 275 ? -8.479 4.984 -5.617 1.00 90.81 275 CYS A CA 1
ATOM 2177 C C . CYS A 1 275 ? -8.722 6.446 -5.278 1.00 90.81 275 CYS A C 1
ATOM 2179 O O . CYS A 1 275 ? -9.836 6.945 -5.438 1.00 90.81 275 CYS A O 1
ATOM 2181 N N . THR A 1 276 ? -7.672 7.152 -4.865 1.00 90.75 276 THR A N 1
ATOM 2182 C CA . THR A 1 276 ? -7.814 8.521 -4.383 1.00 90.75 276 THR A CA 1
ATOM 2183 C C . THR A 1 276 ? -6.683 9.453 -4.802 1.00 90.75 276 THR A C 1
ATOM 2185 O O . THR A 1 276 ? -5.566 9.039 -5.130 1.00 90.75 276 THR A O 1
ATOM 2188 N N . ASP A 1 277 ? -6.998 10.744 -4.775 1.00 89.81 277 ASP A N 1
ATOM 2189 C CA . ASP A 1 277 ? -6.084 11.834 -5.085 1.00 89.81 277 ASP A CA 1
ATOM 2190 C C . ASP A 1 277 ? -5.229 12.252 -3.876 1.00 89.81 277 ASP A C 1
ATOM 2192 O O . ASP A 1 277 ? -5.597 11.986 -2.724 1.00 89.81 277 ASP A O 1
ATOM 2196 N N . PRO A 1 278 ? -4.099 12.955 -4.111 1.00 87.75 278 PRO A N 1
ATOM 2197 C CA . PRO A 1 278 ? -3.169 13.378 -3.063 1.00 87.75 278 PRO A CA 1
ATOM 2198 C C . PRO A 1 278 ? -3.780 14.062 -1.821 1.00 87.75 278 PRO A C 1
ATOM 2200 O O . PRO A 1 278 ? -3.271 13.796 -0.729 1.00 87.75 278 PRO A O 1
ATOM 2203 N N . PRO A 1 279 ? -4.845 14.893 -1.913 1.00 88.00 279 PRO A N 1
ATOM 2204 C CA . PRO A 1 279 ? -5.463 15.509 -0.733 1.00 88.00 279 PRO A CA 1
ATOM 2205 C C . PRO A 1 279 ? -5.980 14.503 0.304 1.00 88.00 279 PRO A C 1
ATOM 2207 O O . PRO A 1 279 ? -5.947 14.783 1.498 1.00 88.00 279 PRO A O 1
ATOM 2210 N N . CYS A 1 280 ? -6.388 13.303 -0.117 1.00 88.81 280 CYS A N 1
ATOM 2211 C CA . CYS A 1 280 ? -6.896 12.274 0.794 1.00 88.81 280 CYS A CA 1
ATOM 2212 C C . CYS A 1 280 ? -5.834 11.587 1.652 1.00 88.81 280 CYS A C 1
ATOM 2214 O O . CYS A 1 280 ? -6.199 10.876 2.587 1.00 88.81 280 CYS A O 1
ATOM 2216 N N . PHE A 1 281 ? -4.553 11.839 1.377 1.00 89.44 281 PHE A N 1
ATOM 2217 C CA . PHE A 1 281 ? -3.419 11.391 2.190 1.00 89.44 281 PHE A CA 1
ATOM 2218 C C . PHE A 1 281 ? -2.937 12.472 3.173 1.00 89.44 281 PHE A C 1
ATOM 2220 O O . PHE A 1 281 ? -1.885 12.314 3.785 1.00 89.44 281 PHE A O 1
ATOM 2227 N N . GLN A 1 282 ? -3.648 13.602 3.284 1.00 83.12 282 GLN A N 1
ATOM 2228 C CA . GLN A 1 282 ? -3.317 14.712 4.186 1.00 83.12 282 GLN A CA 1
ATOM 2229 C C . GLN A 1 282 ? -4.264 14.738 5.391 1.00 83.12 282 GLN A C 1
ATOM 2231 O O . GLN A 1 282 ? -4.933 15.738 5.666 1.00 83.12 282 GLN A O 1
ATOM 2236 N N . GLN A 1 283 ? -4.351 13.611 6.092 1.00 73.00 283 GLN A N 1
ATOM 2237 C CA . GLN A 1 283 ? -5.215 13.470 7.256 1.00 73.00 283 GLN A CA 1
ATOM 2238 C C . GLN A 1 283 ? -4.653 14.250 8.453 1.00 73.00 283 GLN A C 1
ATOM 2240 O O . GLN A 1 283 ? -3.452 14.219 8.727 1.00 73.00 283 GLN A O 1
ATOM 2245 N N . ARG A 1 284 ? -5.526 14.951 9.186 1.00 71.62 284 ARG A N 1
ATOM 2246 C CA . ARG A 1 284 ? -5.191 15.560 10.484 1.00 71.62 284 ARG A CA 1
ATOM 2247 C C . ARG A 1 284 ? -5.668 14.627 11.583 1.00 71.62 284 ARG A C 1
ATOM 2249 O O . ARG A 1 284 ? -6.751 14.811 12.129 1.00 71.62 284 ARG A O 1
ATOM 2256 N N . LEU A 1 285 ? -4.871 13.602 11.846 1.00 77.00 285 LEU A N 1
ATOM 2257 C CA . LEU A 1 285 ? -5.242 12.549 12.778 1.00 77.00 285 LEU A CA 1
ATOM 2258 C C . LEU A 1 285 ? -4.971 12.986 14.211 1.00 77.00 285 LEU A C 1
ATOM 2260 O O . LEU A 1 285 ? -3.912 13.529 14.526 1.00 77.00 285 LEU A O 1
ATOM 2264 N N . LYS A 1 286 ? -5.946 12.728 15.074 1.00 80.19 286 LYS A N 1
ATOM 2265 C CA . LYS A 1 286 ? -5.827 12.868 16.518 1.00 80.19 286 LYS A CA 1
ATOM 2266 C C . LYS A 1 286 ? -6.232 11.532 17.118 1.00 80.19 286 LYS A C 1
ATOM 2268 O O . LYS A 1 286 ? -7.361 11.100 16.934 1.00 80.19 286 LYS A O 1
ATOM 2273 N N . ILE A 1 287 ? -5.286 10.882 17.783 1.00 75.75 287 ILE A N 1
ATOM 2274 C CA . ILE A 1 287 ? -5.361 9.476 18.210 1.00 75.75 287 ILE A CA 1
ATOM 2275 C C . ILE A 1 287 ? -6.630 9.154 19.020 1.00 75.75 287 ILE A C 1
ATOM 2277 O O . ILE A 1 287 ? -7.221 8.094 18.847 1.00 75.75 287 ILE A O 1
ATOM 2281 N N . GLU A 1 288 ? -7.069 10.079 19.871 1.00 79.19 288 GLU A N 1
ATOM 2282 C CA . GLU A 1 288 ? -8.224 9.893 20.760 1.00 79.19 288 GLU A CA 1
ATOM 2283 C C . GLU A 1 288 ? -9.554 10.347 20.147 1.00 79.19 288 GLU A C 1
ATOM 2285 O O . GLU A 1 288 ? -10.613 10.172 20.750 1.00 79.19 288 GLU A O 1
ATOM 2290 N N . GLU A 1 289 ? -9.518 10.936 18.953 1.00 80.12 289 GLU A N 1
ATOM 2291 C CA . GLU A 1 289 ? -10.714 11.397 18.265 1.00 80.12 289 GLU A CA 1
ATOM 2292 C C . GLU A 1 289 ? -11.127 10.412 17.156 1.00 80.12 289 GLU A C 1
ATOM 2294 O O . GLU A 1 289 ? -10.307 9.628 16.663 1.00 80.12 289 GLU A O 1
ATOM 2299 N N . PRO A 1 290 ? -12.404 10.447 16.735 1.00 76.94 290 PRO A N 1
ATOM 2300 C CA . PRO A 1 290 ? -12.845 9.744 15.541 1.00 76.94 290 PRO A CA 1
ATOM 2301 C C . PRO A 1 290 ? -12.078 10.168 14.287 1.00 76.94 290 PRO A C 1
ATOM 2303 O O . PRO A 1 290 ? -11.452 11.227 14.225 1.00 76.94 290 PRO A O 1
ATOM 2306 N N . TRP A 1 291 ? -12.175 9.348 13.246 1.00 83.19 291 TRP A N 1
ATOM 2307 C CA . TRP A 1 291 ? -11.608 9.665 11.942 1.00 83.19 291 TRP A CA 1
ATOM 2308 C C . TRP A 1 291 ? -12.284 10.889 11.306 1.00 83.19 291 TRP A C 1
ATOM 2310 O O . TRP A 1 291 ? -13.508 10.925 11.153 1.00 83.19 291 TRP A O 1
ATOM 2320 N N . TYR A 1 292 ? -11.479 11.850 10.849 1.00 82.38 292 TYR A N 1
ATOM 2321 C CA . TYR A 1 292 ? -11.942 13.017 10.099 1.00 82.38 292 TYR A CA 1
ATOM 2322 C C . TYR A 1 292 ? -11.146 13.183 8.817 1.00 82.38 292 TYR A C 1
ATOM 2324 O O . TYR A 1 292 ? -9.927 13.335 8.859 1.00 82.38 292 TYR A O 1
ATOM 2332 N N . GLU A 1 293 ? -11.852 13.249 7.689 1.00 84.50 293 GLU A N 1
ATOM 2333 C CA . GLU A 1 293 ? -11.208 13.476 6.403 1.00 84.50 293 GLU A CA 1
ATOM 2334 C C . GLU A 1 293 ? -10.452 14.805 6.348 1.00 84.50 293 GLU A C 1
ATOM 2336 O O . GLU A 1 293 ? -10.933 15.857 6.783 1.00 84.50 293 GLU A O 1
ATOM 2341 N N . GLY A 1 294 ? -9.274 14.764 5.723 1.00 79.00 294 GLY A N 1
ATOM 2342 C CA . GLY A 1 294 ? -8.529 15.963 5.366 1.00 79.00 294 GLY A CA 1
ATOM 2343 C C . GLY A 1 294 ? -9.327 16.891 4.442 1.00 79.00 294 GLY A C 1
ATOM 2344 O O . GLY A 1 294 ? -10.168 16.465 3.647 1.00 79.00 294 GLY A O 1
ATOM 2345 N N . LYS A 1 295 ? -9.034 18.196 4.509 1.00 83.31 295 LYS A N 1
ATOM 2346 C CA . LYS A 1 295 ? -9.674 19.195 3.641 1.00 83.31 295 LYS A CA 1
ATOM 2347 C C . LYS A 1 295 ? -9.471 18.826 2.167 1.00 83.31 295 LYS A C 1
ATOM 2349 O O . LYS A 1 295 ? -8.342 18.675 1.713 1.00 83.31 295 LYS A O 1
ATOM 2354 N N . GLY A 1 296 ? -10.567 18.759 1.412 1.00 83.12 296 GLY A N 1
ATOM 2355 C CA . GLY A 1 296 ? -10.539 18.411 -0.012 1.00 83.12 296 GLY A CA 1
ATOM 2356 C C . GLY A 1 296 ? -10.526 16.908 -0.288 1.00 83.12 296 GLY A C 1
ATOM 2357 O O . GLY A 1 296 ? -10.525 16.521 -1.452 1.00 83.12 296 GLY A O 1
ATOM 2358 N N . CYS A 1 297 ? -10.559 16.070 0.750 1.00 84.44 297 CYS A N 1
ATOM 2359 C CA . CYS A 1 297 ? -10.882 14.663 0.607 1.00 84.44 297 CYS A CA 1
ATOM 2360 C C . CYS A 1 297 ? -12.380 14.444 0.801 1.00 84.44 297 CYS A C 1
ATOM 2362 O O . CYS A 1 297 ? -12.968 14.931 1.766 1.00 84.44 297 CYS A O 1
ATOM 2364 N N . LYS A 1 298 ? -12.996 13.692 -0.110 1.00 74.94 298 LYS A N 1
ATOM 2365 C CA . LYS A 1 298 ? -14.354 13.191 0.068 1.00 74.94 298 LYS A CA 1
ATOM 2366 C C . LYS A 1 298 ? -14.265 11.696 0.316 1.00 74.94 298 LYS A C 1
ATOM 2368 O O . LYS A 1 298 ? -13.826 10.956 -0.562 1.00 74.94 298 LYS A O 1
ATOM 2373 N N . ARG A 1 299 ? -14.687 11.266 1.503 1.00 69.75 299 ARG A N 1
ATOM 2374 C CA . ARG A 1 299 ? -14.848 9.845 1.784 1.00 69.75 299 ARG A CA 1
ATOM 2375 C C . ARG A 1 299 ? -15.931 9.268 0.878 1.00 69.75 299 ARG A C 1
ATOM 2377 O O . ARG A 1 299 ? -16.920 9.937 0.580 1.00 69.75 299 ARG A O 1
ATOM 2384 N N . LEU A 1 300 ? -15.743 8.030 0.447 1.00 64.69 300 LEU A N 1
ATOM 2385 C CA . LEU A 1 300 ? -16.819 7.290 -0.189 1.00 64.69 300 LEU A CA 1
ATOM 2386 C C . LEU A 1 300 ? -17.802 6.815 0.885 1.00 64.69 300 LEU A C 1
ATOM 2388 O O . LEU A 1 300 ? -17.414 6.114 1.816 1.00 64.69 300 LEU A O 1
ATOM 2392 N N . ASP A 1 301 ? -19.071 7.195 0.737 1.00 53.62 301 ASP A N 1
ATOM 2393 C CA . ASP A 1 301 ? -20.150 6.777 1.645 1.00 53.62 301 ASP A CA 1
ATOM 2394 C C . ASP A 1 301 ? -20.464 5.273 1.511 1.00 53.62 301 ASP A C 1
ATOM 2396 O O . ASP A 1 301 ? -21.015 4.656 2.419 1.00 53.62 301 ASP A O 1
ATOM 2400 N N . TRP A 1 302 ? -20.092 4.678 0.372 1.00 52.41 302 TRP A N 1
ATOM 2401 C CA . TRP A 1 302 ? -20.300 3.274 0.024 1.00 52.41 302 TRP A CA 1
ATOM 2402 C C . TRP A 1 302 ? -19.065 2.734 -0.703 1.00 52.41 302 TRP A C 1
ATOM 2404 O O . TRP A 1 302 ? -18.384 3.507 -1.382 1.00 52.41 302 TRP A O 1
ATOM 2414 N N . PRO A 1 303 ? -18.781 1.421 -0.646 1.00 54.41 303 PRO A N 1
ATOM 2415 C CA . PRO A 1 303 ? -17.803 0.829 -1.553 1.00 54.41 303 PRO A CA 1
ATOM 2416 C C . PRO A 1 303 ? -18.200 1.123 -3.008 1.00 54.41 303 PRO A C 1
ATOM 2418 O O . PRO A 1 303 ? -19.386 1.285 -3.320 1.00 54.41 303 PRO A O 1
ATOM 2421 N N . ASN A 1 304 ? -17.220 1.206 -3.911 1.00 48.09 304 ASN A N 1
ATOM 2422 C CA . ASN A 1 304 ? -17.503 1.450 -5.328 1.00 48.09 304 ASN A CA 1
ATOM 2423 C C . ASN A 1 304 ? -18.503 0.408 -5.857 1.00 48.09 304 ASN A C 1
ATOM 2425 O O . ASN A 1 304 ? -18.295 -0.790 -5.694 1.00 48.09 304 ASN A O 1
ATOM 2429 N N . GLY A 1 305 ? -19.596 0.878 -6.468 1.00 50.16 305 GLY A N 1
ATOM 2430 C CA . GLY A 1 305 ? -20.679 0.026 -6.978 1.00 50.16 305 GLY A CA 1
ATOM 2431 C C . GLY A 1 305 ? -21.782 -0.327 -5.970 1.00 50.16 305 GLY A C 1
ATOM 2432 O O . GLY A 1 305 ? -22.730 -1.017 -6.334 1.00 50.16 305 GLY A O 1
ATOM 2433 N N . CYS A 1 306 ? -21.710 0.181 -4.738 1.00 54.59 306 CYS A N 1
ATOM 2434 C CA . CYS A 1 306 ? -22.637 -0.163 -3.653 1.00 54.59 306 CYS A CA 1
ATOM 2435 C C . CYS A 1 306 ? -23.517 1.001 -3.181 1.00 54.59 306 CYS A C 1
ATOM 2437 O O . CYS A 1 306 ? -24.156 0.903 -2.138 1.00 54.59 306 CYS A O 1
ATOM 2439 N N . GLY A 1 307 ? -23.517 2.122 -3.907 1.00 53.94 307 GLY A N 1
ATOM 2440 C CA . GLY A 1 307 ? -24.353 3.270 -3.568 1.00 53.94 307 GLY A CA 1
ATOM 2441 C C . GLY A 1 307 ? -25.849 2.996 -3.794 1.00 53.94 307 GLY A C 1
ATOM 2442 O O . GLY A 1 307 ? -26.192 2.177 -4.645 1.00 53.94 307 GLY A O 1
ATOM 2443 N N . PRO A 1 308 ? -26.749 3.728 -3.113 1.00 46.56 308 PRO A N 1
ATOM 2444 C CA . PRO A 1 308 ? -28.204 3.564 -3.235 1.00 46.56 308 PRO A CA 1
ATOM 2445 C C . PRO A 1 308 ? -28.759 3.823 -4.649 1.00 46.56 308 PRO A C 1
ATOM 2447 O O . PRO A 1 308 ? -29.864 3.392 -4.952 1.00 46.56 308 PRO A O 1
ATOM 2450 N N . ASN A 1 309 ? -27.982 4.473 -5.525 1.00 48.41 309 ASN A N 1
ATOM 2451 C CA . ASN A 1 309 ? -28.323 4.721 -6.933 1.00 48.41 309 ASN A CA 1
ATOM 2452 C C . ASN A 1 309 ? -27.519 3.838 -7.911 1.00 48.41 309 ASN A C 1
ATOM 2454 O O . ASN A 1 309 ? -27.422 4.152 -9.094 1.00 48.41 309 ASN A O 1
ATOM 2458 N N . SER A 1 310 ? -26.864 2.781 -7.422 1.00 50.50 310 SER A N 1
ATOM 2459 C CA . SER A 1 310 ? -26.145 1.826 -8.266 1.00 50.50 310 SER A CA 1
ATOM 2460 C C . SER A 1 310 ? -27.155 0.943 -8.999 1.00 50.50 310 SER A C 1
ATOM 2462 O O . SER A 1 310 ? -27.778 0.080 -8.386 1.00 50.50 310 SER A O 1
ATOM 2464 N N . GLU A 1 311 ? -27.315 1.127 -10.312 1.00 46.62 311 GLU A N 1
ATOM 2465 C CA . GLU A 1 311 ? -28.188 0.281 -11.150 1.00 46.62 311 GLU A CA 1
ATOM 2466 C C . GLU A 1 311 ? -27.694 -1.176 -11.261 1.00 46.62 311 GLU A C 1
ATOM 2468 O O . GLU A 1 311 ? -28.366 -2.037 -11.826 1.00 46.62 311 GLU A O 1
ATOM 2473 N N . SER A 1 312 ? -26.523 -1.482 -10.702 1.00 45.09 312 SER A N 1
ATOM 2474 C CA . SER A 1 312 ? -25.891 -2.790 -10.771 1.00 45.09 312 SER A CA 1
ATOM 2475 C C . SER A 1 312 ? -25.321 -3.170 -9.408 1.00 45.09 312 SER A C 1
ATOM 2477 O O . SER A 1 312 ? -24.159 -2.886 -9.108 1.00 45.09 312 SER A O 1
ATOM 2479 N N . TYR A 1 313 ? -26.120 -3.862 -8.592 1.00 45.41 313 TYR A N 1
ATOM 2480 C CA . TYR A 1 313 ? -25.573 -4.706 -7.532 1.00 45.41 313 TYR A CA 1
ATOM 2481 C C . TYR A 1 313 ? -24.722 -5.789 -8.202 1.00 45.41 313 TYR A C 1
ATOM 2483 O O . TYR A 1 313 ? -25.231 -6.808 -8.668 1.00 45.41 313 TYR A O 1
ATOM 2491 N N . ASN A 1 314 ? -23.424 -5.533 -8.339 1.00 45.78 314 ASN A N 1
ATOM 2492 C CA . ASN A 1 314 ? -22.492 -6.537 -8.816 1.00 45.78 314 ASN A CA 1
ATOM 2493 C C . ASN A 1 314 ? -22.022 -7.332 -7.589 1.00 45.78 314 ASN A C 1
ATOM 2495 O O . ASN A 1 314 ? -21.386 -6.746 -6.711 1.00 45.78 314 ASN A O 1
ATOM 2499 N N . PRO A 1 315 ? -22.285 -8.645 -7.515 1.00 43.34 315 PRO A N 1
ATOM 2500 C CA . PRO A 1 315 ? -21.824 -9.488 -6.411 1.00 43.34 315 PRO A CA 1
ATOM 2501 C C . PRO A 1 315 ? -20.289 -9.556 -6.281 1.00 43.34 315 PRO A C 1
ATOM 2503 O O . PRO A 1 315 ? -19.788 -10.091 -5.297 1.00 43.34 315 PRO A O 1
ATOM 2506 N N . GLY A 1 316 ? -19.533 -9.013 -7.245 1.00 42.88 316 GLY A N 1
ATOM 2507 C CA . GLY A 1 316 ? -18.090 -8.786 -7.142 1.00 42.88 316 GLY A CA 1
ATOM 2508 C C . GLY A 1 316 ? -17.670 -7.530 -6.362 1.00 42.88 316 GLY A C 1
ATOM 2509 O O . GLY A 1 316 ? -16.475 -7.354 -6.137 1.00 42.88 316 GLY A O 1
ATOM 2510 N N . TYR A 1 317 ? -18.599 -6.655 -5.956 1.00 47.28 317 TYR A N 1
ATOM 2511 C CA . TYR A 1 317 ? -18.310 -5.492 -5.108 1.00 47.28 317 TYR A CA 1
ATOM 2512 C C . TYR A 1 317 ? -18.617 -5.795 -3.633 1.00 47.28 317 TYR A C 1
ATOM 2514 O O . TYR A 1 317 ? -19.617 -6.434 -3.306 1.00 47.28 317 TYR A O 1
ATOM 2522 N N . ASN A 1 318 ? -17.761 -5.311 -2.726 1.00 52.59 318 ASN A N 1
ATOM 2523 C CA . ASN A 1 318 ? -17.831 -5.543 -1.275 1.00 52.59 318 ASN A CA 1
ATOM 2524 C C . ASN A 1 318 ? -18.947 -4.724 -0.590 1.00 52.59 318 ASN A C 1
ATOM 2526 O O . ASN A 1 318 ? -18.695 -3.984 0.361 1.00 52.59 318 ASN A O 1
ATOM 2530 N N . CYS A 1 319 ? -20.186 -4.820 -1.075 1.00 51.75 319 CYS A N 1
ATOM 2531 C CA . CYS A 1 319 ? -21.291 -3.993 -0.605 1.00 51.75 319 CYS A CA 1
ATOM 2532 C C . CYS A 1 319 ? -21.751 -4.371 0.807 1.00 51.75 319 CYS A C 1
ATOM 2534 O O . CYS A 1 319 ? -22.061 -5.539 1.059 1.00 51.75 319 CYS A O 1
ATOM 2536 N N . PRO A 1 320 ? -21.868 -3.407 1.741 1.00 45.38 320 PRO A N 1
ATOM 2537 C CA . PRO A 1 320 ? -22.575 -3.666 2.979 1.00 45.38 320 PRO A CA 1
ATOM 2538 C C . PRO A 1 320 ? -24.040 -4.043 2.677 1.00 45.38 320 PRO A C 1
ATOM 2540 O O . PRO A 1 320 ? -24.648 -3.392 1.832 1.00 45.38 320 PRO A O 1
ATOM 2543 N N . PRO A 1 321 ? -24.638 -5.047 3.362 1.00 39.19 321 PRO A N 1
ATOM 2544 C CA . PRO A 1 321 ? -26.079 -5.278 3.299 1.00 39.19 321 PRO A CA 1
ATOM 2545 C C . PRO A 1 321 ? -26.857 -3.980 3.503 1.00 39.19 321 PRO A C 1
ATOM 2547 O O . PRO A 1 321 ? -26.571 -3.269 4.472 1.00 39.19 321 PRO A O 1
ATOM 2550 N N . VAL A 1 322 ? -27.772 -3.690 2.577 1.00 41.19 322 VAL A N 1
ATOM 2551 C CA . VAL A 1 322 ? -28.690 -2.547 2.636 1.00 41.19 322 VAL A CA 1
ATOM 2552 C C . VAL A 1 322 ? -29.617 -2.765 3.834 1.00 41.19 322 VAL A C 1
ATOM 2554 O O . VAL A 1 322 ? -30.084 -3.889 4.028 1.00 41.19 322 VAL A O 1
ATOM 2557 N N . ALA A 1 323 ? -29.769 -1.740 4.676 1.00 40.06 323 ALA A N 1
ATOM 2558 C CA . ALA A 1 323 ? -30.637 -1.782 5.853 1.00 40.06 323 ALA A CA 1
ATOM 2559 C C . ALA A 1 323 ? -32.116 -1.867 5.459 1.00 40.06 323 ALA A C 1
ATOM 2561 O O . ALA A 1 323 ? -32.477 -1.240 4.435 1.00 40.06 323 ALA A O 1
#

Organism: NCBI:txid1302712

pLDDT: mean 70.17, std 24.86, range [23.7, 97.69]